Protein AF-0000000084801072 (afdb_homodimer)

Structure (mmCIF, N/CA/C/O backbone):
data_AF-0000000084801072-model_v1
#
loop_
_entity.id
_entity.type
_entity.pdbx_description
1 polymer 'Pre-rRNA-processing p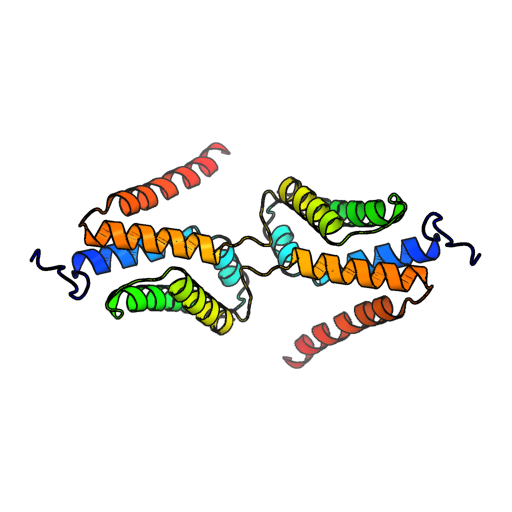rotein TSR2 homolog'
#
loop_
_atom_site.group_PDB
_atom_site.id
_atom_site.type_symbol
_atom_site.label_atom_id
_atom_site.label_alt_id
_atom_site.label_comp_id
_atom_site.label_asym_id
_atom_site.label_entity_id
_atom_site.label_seq_id
_atom_site.pdbx_PDB_ins_code
_atom_site.Cartn_x
_atom_site.Cartn_y
_atom_site.Cartn_z
_atom_site.occupancy
_atom_site.B_iso_or_equiv
_atom_site.auth_seq_id
_atom_site.auth_comp_id
_atom_site.auth_asym_id
_atom_site.auth_atom_id
_atom_site.pdbx_PDB_model_num
ATOM 1 N N . MET A 1 1 ? -23.328 32.531 23.516 1 27.55 1 MET A N 1
ATOM 2 C CA . MET A 1 1 ? -22.875 32.844 22.156 1 27.55 1 MET A CA 1
ATOM 3 C C . MET A 1 1 ? -21.375 32.594 22.016 1 27.55 1 MET A C 1
ATOM 5 O O . MET A 1 1 ? -20.578 33.5 22.297 1 27.55 1 MET A O 1
ATOM 9 N N . ALA A 1 2 ? -20.812 31.594 22.578 1 38.06 2 ALA A N 1
ATOM 10 C CA . ALA A 1 2 ? -19.391 31.328 22.781 1 38.06 2 ALA A CA 1
ATOM 11 C C . ALA A 1 2 ? -18.609 31.484 21.484 1 38.06 2 ALA A C 1
ATOM 13 O O . ALA A 1 2 ? -19.031 31.031 20.422 1 38.06 2 ALA A O 1
ATOM 14 N N . ALA A 1 3 ? -18 32.625 21.203 1 39.41 3 ALA A N 1
ATOM 15 C CA . ALA A 1 3 ? -17.391 33.094 19.953 1 39.41 3 ALA A CA 1
ATOM 16 C C . ALA A 1 3 ? -16.656 31.938 19.266 1 39.41 3 ALA A C 1
ATOM 18 O O . ALA A 1 3 ? -15.812 31.281 19.875 1 39.41 3 ALA A O 1
ATOM 19 N N . SER A 1 4 ? -17.281 31 18.562 1 40.19 4 SER A N 1
ATOM 20 C CA . SER A 1 4 ? -16.922 29.859 17.719 1 40.19 4 SER A CA 1
ATOM 21 C C . SER A 1 4 ? -15.633 30.141 16.953 1 40.19 4 SER A C 1
ATOM 23 O O . SER A 1 4 ? -15.625 30.891 15.977 1 40.19 4 SER A O 1
ATOM 25 N N . ASN A 1 5 ? -14.539 30.688 17.531 1 39.38 5 ASN A N 1
ATOM 26 C CA . ASN A 1 5 ? -13.289 31.266 17.078 1 39.38 5 ASN A CA 1
ATOM 27 C C . ASN A 1 5 ? -12.781 30.594 15.797 1 39.38 5 ASN A C 1
ATOM 29 O O . ASN A 1 5 ? -12.102 29.578 15.867 1 39.38 5 ASN A O 1
ATOM 33 N N . SER A 1 6 ? -13.625 30.438 14.703 1 49.12 6 SER A N 1
ATOM 34 C CA . SER A 1 6 ? -13.602 30.078 13.281 1 49.12 6 SER A CA 1
ATOM 35 C C . SER A 1 6 ? -12.367 30.641 12.586 1 49.12 6 SER A C 1
ATOM 37 O O . SER A 1 6 ? -12.328 30.734 11.359 1 49.12 6 SER A O 1
ATOM 39 N N . GLY A 1 7 ? -11.641 31.547 13.172 1 51.88 7 GLY A N 1
ATOM 40 C CA . GLY A 1 7 ? -10.516 32.219 12.523 1 51.88 7 GLY A CA 1
ATOM 41 C C . GLY A 1 7 ? -9.406 31.25 12.133 1 51.88 7 GLY A C 1
ATOM 42 O O . GLY A 1 7 ? -9.453 30.078 12.477 1 51.88 7 GLY A O 1
ATOM 43 N N . PRO A 1 8 ? -8.555 31.812 11.203 1 63.12 8 PRO A N 1
ATOM 44 C CA . PRO A 1 8 ? -7.352 31.062 10.836 1 63.12 8 PRO A CA 1
ATOM 45 C C . PRO A 1 8 ? -6.602 30.516 12.055 1 63.12 8 PRO A C 1
ATOM 47 O O . PRO A 1 8 ? -6.68 31.094 13.141 1 63.12 8 PRO A O 1
ATOM 50 N N . ILE A 1 9 ? -6.348 29.266 12.094 1 73.88 9 ILE A N 1
ATOM 51 C CA . ILE A 1 9 ? -5.562 28.641 13.148 1 73.88 9 ILE A CA 1
ATOM 52 C C . ILE A 1 9 ? -4.445 29.594 13.586 1 73.88 9 ILE A C 1
ATOM 54 O O . ILE A 1 9 ? -3.951 30.391 12.789 1 73.88 9 ILE A O 1
ATOM 58 N N . SER A 1 10 ? -4.215 29.828 14.906 1 83.19 10 SER A N 1
ATOM 59 C CA . SER A 1 10 ? -3.133 30.656 15.422 1 83.19 10 SER A CA 1
ATOM 60 C C . SER A 1 10 ? -1.795 30.266 14.805 1 83.19 10 SER A C 1
ATOM 62 O O . SER A 1 10 ? -1.661 29.188 14.234 1 83.19 10 SER A O 1
ATOM 64 N N . ALA A 1 11 ? -0.831 31.156 14.773 1 87 11 ALA A N 1
ATOM 65 C CA . ALA A 1 11 ? 0.515 30.891 14.266 1 87 11 ALA A CA 1
ATOM 66 C C . ALA A 1 11 ? 1.159 29.719 15.008 1 87 11 ALA A C 1
ATOM 68 O O . ALA A 1 11 ? 1.859 28.906 14.406 1 87 11 ALA A O 1
ATOM 69 N N . GLU A 1 12 ? 0.905 29.719 16.297 1 90 12 GLU A N 1
ATOM 70 C CA . GLU A 1 12 ? 1.453 28.625 17.109 1 90 12 GLU A CA 1
ATOM 71 C C . GLU A 1 12 ? 0.86 27.281 16.703 1 90 12 GLU A C 1
ATOM 73 O O . GLU A 1 12 ? 1.585 26.297 16.578 1 90 12 GLU A O 1
ATOM 78 N N . ALA A 1 13 ? -0.402 27.281 16.547 1 88.81 13 ALA A N 1
ATOM 79 C CA . ALA A 1 13 ? -1.087 26.062 16.141 1 88.81 13 ALA A CA 1
ATOM 80 C C . ALA A 1 13 ? -0.629 25.609 14.75 1 88.81 13 ALA A C 1
ATOM 82 O O . ALA A 1 13 ? -0.444 24.406 14.516 1 88.81 13 ALA A O 1
ATOM 83 N N . ARG A 1 14 ? -0.481 26.531 13.898 1 91.69 14 ARG A N 1
ATOM 84 C CA . ARG A 1 14 ? -0.006 26.234 12.547 1 91.69 14 ARG A CA 1
ATOM 85 C C . ARG A 1 14 ? 1.381 25.594 12.586 1 91.69 14 ARG A C 1
ATOM 87 O O . ARG A 1 14 ? 1.639 24.609 11.891 1 91.69 14 ARG A O 1
ATOM 94 N N . ALA A 1 15 ? 2.314 26.188 13.32 1 94 15 ALA A N 1
ATOM 95 C CA . ALA A 1 15 ? 3.668 25.656 13.461 1 94 15 ALA A CA 1
ATOM 96 C C . ALA A 1 15 ? 3.645 24.25 14.055 1 94 15 ALA A C 1
ATOM 98 O O . ALA A 1 15 ? 4.383 23.375 13.602 1 94 15 ALA A O 1
ATOM 99 N N . ALA A 1 16 ? 2.785 24.109 15.055 1 93.62 16 ALA A N 1
ATOM 100 C CA . ALA A 1 16 ? 2.652 22.812 15.703 1 93.62 16 ALA A CA 1
ATOM 101 C C . ALA A 1 16 ? 2.131 21.766 14.727 1 93.62 16 ALA A C 1
ATOM 103 O O . ALA A 1 16 ? 2.637 20.641 14.688 1 93.62 16 ALA A O 1
ATOM 104 N N . LEU A 1 17 ? 1.142 22.141 13.961 1 93.81 17 LEU A N 1
ATOM 105 C CA . LEU A 1 17 ? 0.571 21.219 12.977 1 93.81 17 LEU A CA 1
ATOM 106 C C . LEU A 1 17 ? 1.599 20.859 11.914 1 93.81 17 LEU A C 1
ATOM 108 O O . LEU A 1 17 ? 1.682 19.703 11.492 1 93.81 17 LEU A O 1
ATOM 112 N N . GLY A 1 18 ? 2.355 21.812 11.453 1 96.12 18 GLY A N 1
ATOM 113 C CA . GLY A 1 18 ? 3.434 21.547 10.516 1 96.12 18 GLY A CA 1
ATOM 114 C C . GLY A 1 18 ? 4.438 20.531 11.039 1 96.12 18 GLY A C 1
ATOM 115 O O . GLY A 1 18 ? 4.844 19.625 10.305 1 96.12 18 GLY A O 1
ATOM 116 N N . GLU A 1 19 ? 4.824 20.719 12.266 1 95.94 19 GLU A N 1
ATOM 117 C CA . GLU A 1 19 ? 5.73 19.766 12.906 1 95.94 19 GLU A CA 1
ATOM 118 C C . GLU A 1 19 ? 5.098 18.391 13 1 95.94 19 GLU A C 1
ATOM 120 O O . GLU A 1 19 ? 5.75 17.375 12.719 1 95.94 19 GLU A O 1
ATOM 125 N N . ALA A 1 20 ? 3.863 18.375 13.375 1 95.38 20 ALA A N 1
ATOM 126 C CA . ALA A 1 20 ? 3.143 17.109 13.484 1 95.38 20 ALA A CA 1
ATOM 127 C C . ALA A 1 20 ? 3.111 16.375 12.141 1 95.38 20 ALA A C 1
ATOM 129 O O . ALA A 1 20 ? 3.346 15.172 12.078 1 95.38 20 ALA A O 1
ATOM 130 N N . ILE A 1 21 ? 2.832 17.047 11.07 1 97.44 21 ILE A N 1
ATOM 131 C CA . ILE A 1 21 ? 2.762 16.469 9.742 1 97.44 21 ILE A CA 1
ATOM 132 C C . ILE A 1 21 ? 4.109 15.844 9.375 1 97.44 21 ILE A C 1
ATOM 134 O O . ILE A 1 21 ? 4.168 14.719 8.875 1 97.44 21 ILE A O 1
ATOM 138 N N . ARG A 1 22 ? 5.156 16.562 9.664 1 96.31 22 ARG A N 1
ATOM 139 C CA . ARG A 1 22 ? 6.492 16.047 9.383 1 96.31 22 ARG A CA 1
ATOM 140 C C . ARG A 1 22 ? 6.758 14.758 10.172 1 96.31 22 ARG A C 1
ATOM 142 O O . ARG A 1 22 ? 7.293 13.789 9.625 1 96.31 22 ARG A O 1
ATOM 149 N N . LEU A 1 23 ? 6.383 14.758 11.422 1 95.25 23 LEU A N 1
ATOM 150 C CA . LEU A 1 23 ? 6.605 13.594 12.273 1 95.25 23 LEU A CA 1
ATOM 151 C C . LEU A 1 23 ? 5.754 12.414 11.82 1 95.25 23 LEU A C 1
ATOM 153 O O . LEU A 1 23 ? 6.223 11.281 11.797 1 95.25 23 LEU A O 1
ATOM 157 N N . VAL A 1 24 ? 4.516 12.703 11.508 1 95.88 24 VAL A N 1
ATOM 158 C CA . VAL A 1 24 ? 3.617 11.664 11.008 1 95.88 24 VAL A CA 1
ATOM 159 C C . VAL A 1 24 ? 4.156 11.102 9.695 1 95.88 24 VAL A C 1
ATOM 161 O O . VAL A 1 24 ? 4.148 9.883 9.484 1 95.88 24 VAL A O 1
ATOM 164 N N . PHE A 1 25 ? 4.629 11.977 8.758 1 95.62 25 PHE A N 1
ATOM 165 C CA . PHE A 1 25 ? 5.164 11.547 7.473 1 95.62 25 PHE A CA 1
ATOM 166 C C . PHE A 1 25 ? 6.402 10.68 7.664 1 95.62 25 PHE A C 1
ATOM 168 O O . PHE A 1 25 ? 6.625 9.727 6.91 1 95.62 25 PHE A O 1
ATOM 175 N N . ALA A 1 26 ? 7.148 10.953 8.664 1 93.5 26 ALA A N 1
ATOM 176 C CA . ALA A 1 26 ? 8.352 10.172 8.945 1 93.5 26 ALA A CA 1
ATOM 177 C C . ALA A 1 26 ? 7.996 8.75 9.352 1 93.5 26 ALA A C 1
ATOM 179 O O . ALA A 1 26 ? 8.797 7.824 9.156 1 93.5 26 ALA A O 1
ATOM 180 N N . ARG A 1 27 ? 6.832 8.57 9.828 1 90.12 27 ARG A N 1
ATOM 181 C CA . ARG A 1 27 ? 6.395 7.266 10.312 1 90.12 27 ARG A CA 1
ATOM 182 C C . ARG A 1 27 ? 5.477 6.586 9.297 1 90.12 27 ARG A C 1
ATOM 184 O O . ARG A 1 27 ? 5.09 5.43 9.484 1 90.12 27 ARG A O 1
ATOM 191 N N . TRP A 1 28 ? 5.105 7.305 8.336 1 90.88 28 TRP A N 1
ATOM 192 C CA . TRP A 1 28 ? 4.25 6.777 7.277 1 90.88 28 TRP A CA 1
ATOM 193 C C . TRP A 1 28 ? 5.047 5.891 6.328 1 90.88 28 TRP A C 1
ATOM 195 O O . TRP A 1 28 ? 5.633 6.375 5.355 1 90.88 28 TRP A O 1
ATOM 205 N N . THR A 1 29 ? 5.102 4.648 6.594 1 87.44 29 THR A N 1
ATOM 206 C CA . THR A 1 29 ? 5.957 3.678 5.918 1 87.44 29 THR A CA 1
ATOM 207 C C . THR A 1 29 ? 5.691 3.682 4.414 1 87.44 29 THR A C 1
ATOM 209 O O . THR A 1 29 ? 6.629 3.693 3.613 1 87.44 29 THR A O 1
ATOM 212 N N . THR A 1 30 ? 4.457 3.691 4.047 1 86.62 30 THR A N 1
ATOM 213 C CA . THR A 1 30 ? 4.09 3.635 2.637 1 86.62 30 THR A CA 1
ATOM 214 C C . THR A 1 30 ? 4.652 4.84 1.884 1 86.62 30 THR A C 1
ATOM 216 O O . THR A 1 30 ? 5.188 4.691 0.784 1 86.62 30 THR A O 1
ATOM 219 N N . LEU A 1 31 ? 4.547 6.016 2.488 1 90.94 31 LEU A N 1
ATOM 220 C CA . LEU A 1 31 ? 5.098 7.215 1.861 1 90.94 31 LEU A CA 1
ATOM 221 C C . LEU A 1 31 ? 6.617 7.129 1.769 1 90.94 31 LEU A C 1
ATOM 223 O O . LEU A 1 31 ? 7.203 7.492 0.747 1 90.94 31 LEU A O 1
ATOM 227 N N . GLN A 1 32 ? 7.246 6.621 2.811 1 91.19 32 GLN A N 1
ATOM 228 C CA . GLN A 1 32 ? 8.703 6.484 2.811 1 91.19 32 GLN A CA 1
ATOM 229 C C . GLN A 1 32 ? 9.164 5.527 1.714 1 91.19 32 GLN A C 1
ATOM 231 O O . GLN A 1 32 ? 10.156 5.793 1.029 1 91.19 32 GLN A O 1
ATOM 236 N N . VAL A 1 33 ? 8.461 4.559 1.533 1 87.69 33 VAL A N 1
ATOM 237 C CA . VAL A 1 33 ? 8.781 3.582 0.498 1 87.69 33 VAL A CA 1
ATOM 238 C C . VAL A 1 33 ? 8.641 4.227 -0.88 1 87.69 33 VAL A C 1
ATOM 240 O O . VAL A 1 33 ? 9.492 4.02 -1.754 1 87.69 33 VAL A O 1
ATOM 243 N N . ALA A 1 34 ? 7.551 4.941 -1.096 1 89.88 34 ALA A N 1
ATOM 244 C CA . ALA A 1 34 ? 7.348 5.625 -2.369 1 89.88 34 ALA A CA 1
ATOM 245 C C . ALA A 1 34 ? 8.508 6.57 -2.672 1 89.88 34 ALA A C 1
ATOM 247 O O . ALA A 1 34 ? 8.984 6.641 -3.809 1 89.88 34 ALA A O 1
ATOM 248 N N . VAL A 1 35 ? 8.977 7.238 -1.637 1 93.19 35 VAL A N 1
ATOM 249 C CA . VAL A 1 35 ? 10.062 8.203 -1.787 1 93.19 35 VAL A CA 1
ATOM 250 C C . VAL A 1 35 ? 11.367 7.465 -2.088 1 93.19 35 VAL A C 1
ATOM 252 O O . VAL A 1 35 ? 12.086 7.82 -3.023 1 93.19 35 VAL A O 1
ATOM 255 N N . GLU A 1 36 ? 11.648 6.445 -1.354 1 91.31 36 GLU A N 1
ATOM 256 C CA . GLU A 1 36 ? 12.883 5.684 -1.491 1 91.31 36 GLU A CA 1
ATOM 257 C C . GLU A 1 36 ? 12.969 5 -2.854 1 91.31 36 GLU A C 1
ATOM 259 O O . GLU A 1 36 ? 14.039 4.914 -3.449 1 91.31 36 GLU A O 1
ATOM 264 N N . ASN A 1 37 ? 11.859 4.543 -3.312 1 87.62 37 ASN A N 1
ATOM 265 C CA . ASN A 1 37 ? 11.82 3.857 -4.602 1 87.62 37 ASN A CA 1
ATOM 266 C C . ASN A 1 37 ? 11.562 4.832 -5.746 1 87.62 37 ASN A C 1
ATOM 268 O O . ASN A 1 37 ? 11.383 4.414 -6.891 1 87.62 37 ASN A O 1
ATOM 272 N N . GLU A 1 38 ? 11.445 6.109 -5.484 1 91.69 38 GLU A N 1
ATOM 273 C CA . GLU A 1 38 ? 11.344 7.191 -6.457 1 91.69 38 GLU A CA 1
ATOM 274 C C . GLU A 1 38 ? 10.102 7.027 -7.332 1 91.69 38 GLU A C 1
ATOM 276 O O . GLU A 1 38 ? 10.18 7.141 -8.555 1 91.69 38 GLU A O 1
ATOM 281 N N . TRP A 1 39 ? 9.07 6.719 -6.73 1 88 39 TRP A N 1
ATOM 282 C CA . TRP A 1 39 ? 7.812 6.578 -7.453 1 88 39 TRP A CA 1
ATOM 283 C C . TRP A 1 39 ? 7.398 7.898 -8.094 1 88 39 TRP A C 1
ATOM 285 O O . TRP A 1 39 ? 6.68 7.914 -9.094 1 88 39 TRP A O 1
ATOM 295 N N . GLY A 1 40 ? 7.773 8.977 -7.535 1 90.56 40 GLY A N 1
ATOM 296 C CA . GLY A 1 40 ? 7.531 10.305 -8.094 1 90.56 40 GLY A CA 1
ATOM 297 C C . GLY A 1 40 ? 8.672 10.805 -8.953 1 90.56 40 GLY A C 1
ATOM 298 O O . GLY A 1 40 ? 8.781 12.008 -9.203 1 90.56 40 GLY A O 1
ATOM 299 N N . GLY A 1 41 ? 9.578 9.891 -9.18 1 92.69 41 GLY A N 1
ATOM 300 C CA . GLY A 1 41 ? 10.773 10.336 -9.891 1 92.69 41 GLY A CA 1
ATOM 301 C C . GLY A 1 41 ? 11.883 10.797 -8.961 1 92.69 41 GLY A C 1
ATOM 302 O O . GLY A 1 41 ? 11.805 10.586 -7.746 1 92.69 41 GLY A O 1
ATOM 303 N N . ARG A 1 42 ? 12.906 11.422 -9.5 1 93.75 42 ARG A N 1
ATOM 304 C CA . ARG A 1 42 ? 14.086 11.875 -8.758 1 93.75 42 ARG A CA 1
ATOM 305 C C . ARG A 1 42 ? 13.703 12.922 -7.715 1 93.75 42 ARG A C 1
ATOM 307 O O . ARG A 1 42 ? 14.422 13.109 -6.73 1 93.75 42 ARG A O 1
ATOM 314 N N . ASP A 1 43 ? 12.547 13.508 -7.871 1 95.62 43 ASP A N 1
ATOM 315 C CA . ASP A 1 43 ? 12.117 14.57 -6.961 1 95.62 43 ASP A CA 1
ATOM 316 C C . ASP A 1 43 ? 11.109 14.047 -5.945 1 95.62 43 ASP A C 1
ATOM 318 O O . ASP A 1 43 ? 10.312 14.812 -5.402 1 95.62 43 ASP A O 1
ATOM 322 N N . SER A 1 44 ? 11.109 12.773 -5.688 1 94.88 44 SER A N 1
ATOM 323 C CA . SER A 1 44 ? 10.125 12.148 -4.809 1 94.88 44 SER A CA 1
ATOM 324 C C . SER A 1 44 ? 10.156 12.766 -3.416 1 94.88 44 SER A C 1
ATOM 326 O O . SER A 1 44 ? 9.102 13 -2.812 1 94.88 44 SER A O 1
ATOM 328 N N . ARG A 1 45 ? 11.32 13.086 -2.926 1 96.38 45 ARG A N 1
ATOM 329 C CA . ARG A 1 45 ? 11.445 13.695 -1.603 1 96.38 45 ARG A CA 1
ATOM 330 C C . ARG A 1 45 ? 10.812 15.086 -1.577 1 96.38 45 ARG A C 1
ATOM 332 O O . ARG A 1 45 ? 10.047 15.406 -0.669 1 96.38 45 ARG A O 1
ATOM 339 N N . ALA A 1 46 ? 11.102 15.797 -2.543 1 96.94 46 ALA A N 1
ATOM 340 C CA . ALA A 1 46 ? 10.531 17.141 -2.637 1 96.94 46 ALA A CA 1
ATOM 341 C C . ALA A 1 46 ? 9.008 17.078 -2.762 1 96.94 46 ALA A C 1
ATOM 343 O O . ALA A 1 46 ? 8.297 17.906 -2.195 1 96.94 46 ALA A O 1
ATOM 344 N N . LYS A 1 47 ? 8.562 16.094 -3.521 1 96.19 47 LYS A N 1
ATOM 345 C CA . LYS A 1 47 ? 7.125 15.93 -3.697 1 96.19 47 LYS A CA 1
ATOM 346 C C . LYS A 1 47 ? 6.449 15.555 -2.381 1 96.19 47 LYS A C 1
ATOM 348 O O . LYS A 1 47 ? 5.34 16.016 -2.096 1 96.19 47 LYS A O 1
ATOM 353 N N . ALA A 1 48 ? 7.109 14.75 -1.583 1 96.5 48 ALA A N 1
ATOM 354 C CA . ALA A 1 48 ? 6.582 14.414 -0.264 1 96.5 48 ALA A CA 1
ATOM 355 C C . ALA A 1 48 ? 6.484 15.656 0.621 1 96.5 48 ALA A C 1
ATOM 357 O O . ALA A 1 48 ? 5.484 15.859 1.311 1 96.5 48 ALA A O 1
ATOM 358 N N . ASP A 1 49 ? 7.516 16.469 0.604 1 97.38 49 ASP A N 1
ATOM 359 C CA . ASP A 1 49 ? 7.512 17.703 1.375 1 97.38 49 ASP A CA 1
ATOM 360 C C . ASP A 1 49 ? 6.383 18.625 0.924 1 97.38 49 ASP A C 1
ATOM 362 O O . ASP A 1 49 ? 5.676 19.203 1.754 1 97.38 49 ASP A O 1
ATOM 366 N N . GLN A 1 50 ? 6.219 18.734 -0.366 1 97.38 50 GLN A N 1
ATOM 367 C CA . GLN A 1 50 ? 5.145 19.562 -0.916 1 97.38 50 GLN A CA 1
ATOM 368 C C . GLN A 1 50 ? 3.777 19.016 -0.515 1 97.38 50 GLN A C 1
ATOM 370 O O . GLN A 1 50 ? 2.848 19.781 -0.257 1 97.38 50 GLN A O 1
ATOM 375 N N . PHE A 1 51 ? 3.699 17.719 -0.542 1 97.12 51 PHE A N 1
ATOM 376 C CA . PHE A 1 51 ? 2.469 17.078 -0.102 1 97.12 51 PHE A CA 1
ATOM 377 C C . PHE A 1 51 ? 2.143 17.453 1.338 1 97.12 51 PHE A C 1
ATOM 379 O O . PHE A 1 51 ? 1.009 17.828 1.645 1 97.12 51 PHE A O 1
ATOM 386 N N . GLY A 1 52 ? 3.088 17.422 2.207 1 97.75 52 GLY A N 1
ATOM 387 C CA . GLY A 1 52 ? 2.893 17.875 3.574 1 97.75 52 GLY A CA 1
ATOM 388 C C . GLY A 1 52 ? 2.445 19.328 3.666 1 97.75 52 GLY A C 1
ATOM 389 O O . GLY A 1 52 ? 1.544 19.656 4.438 1 97.75 52 GLY A O 1
ATOM 390 N N . GLU A 1 53 ? 3.064 20.125 2.857 1 96.88 53 GLU A N 1
ATOM 391 C CA . GLU A 1 53 ? 2.688 21.531 2.826 1 96.88 53 GLU A CA 1
ATOM 392 C C . GLU A 1 53 ? 1.246 21.703 2.359 1 96.88 53 GLU A C 1
ATOM 394 O O . GLU A 1 53 ? 0.537 22.594 2.838 1 96.88 53 GLU A O 1
ATOM 399 N N . SER A 1 54 ? 0.864 20.938 1.399 1 95.62 54 SER A N 1
ATOM 400 C CA . SER A 1 54 ? -0.507 21 0.904 1 95.62 54 SER A CA 1
ATOM 401 C C . SER A 1 54 ? -1.508 20.656 2.004 1 95.62 54 SER A C 1
ATOM 403 O O . SER A 1 54 ? -2.562 21.297 2.105 1 95.62 54 SER A O 1
ATOM 405 N N . ILE A 1 55 ? -1.189 19.688 2.797 1 96.38 55 ILE A N 1
ATOM 406 C CA . ILE A 1 55 ? -2.062 19.297 3.898 1 96.38 55 ILE A CA 1
ATOM 407 C C . ILE A 1 55 ? -2.164 20.438 4.902 1 96.38 55 ILE A C 1
ATOM 409 O O . ILE A 1 55 ? -3.26 20.781 5.355 1 96.38 55 ILE A O 1
ATOM 413 N N . LEU A 1 56 ? -1.045 21.031 5.238 1 95.44 56 LEU A N 1
ATOM 414 C CA . LEU A 1 56 ? -1.045 22.156 6.172 1 95.44 56 LEU A CA 1
ATOM 415 C C . LEU A 1 56 ? -1.907 23.297 5.645 1 95.44 56 LEU A C 1
ATOM 417 O O . LEU A 1 56 ? -2.723 23.859 6.383 1 95.44 56 LEU A O 1
ATOM 421 N N . SER A 1 57 ? -1.72 23.578 4.406 1 93.38 57 SER A N 1
ATOM 422 C CA . SER A 1 57 ? -2.494 24.641 3.773 1 93.38 57 SER A CA 1
ATOM 423 C C . SER A 1 57 ? -3.986 24.328 3.795 1 93.38 57 SER A C 1
ATOM 425 O O . SER A 1 57 ? -4.812 25.219 3.977 1 93.38 57 SER A O 1
ATOM 427 N N . TRP A 1 58 ? -4.281 23.094 3.568 1 92.25 58 TRP A N 1
ATOM 428 C CA . TRP A 1 58 ? -5.672 22.672 3.59 1 92.25 58 TRP A CA 1
ATOM 429 C C . TRP A 1 58 ? -6.32 22.984 4.934 1 92.25 58 TRP A C 1
ATOM 431 O O . TRP A 1 58 ? -7.453 23.469 4.988 1 92.25 58 TRP A O 1
ATOM 441 N N . PHE A 1 59 ? -5.68 22.75 6.023 1 91.44 59 PHE A N 1
ATOM 442 C CA . PHE A 1 59 ? -6.203 23.016 7.359 1 91.44 59 PHE A CA 1
ATOM 443 C C . PHE A 1 59 ? -6.309 24.516 7.617 1 91.44 59 PHE A C 1
ATOM 445 O O . PHE A 1 59 ? -7.207 24.953 8.336 1 91.44 59 PHE A O 1
ATOM 452 N N . CYS A 1 60 ? -5.387 25.25 7.066 1 87.38 60 CYS A N 1
ATOM 453 C CA . CYS A 1 60 ? -5.316 26.672 7.367 1 87.38 60 CYS A CA 1
ATOM 454 C C . CYS A 1 60 ? -6.293 27.469 6.508 1 87.38 60 CYS A C 1
ATOM 456 O O . CYS A 1 60 ? -6.727 28.547 6.891 1 87.38 60 CYS A O 1
ATOM 458 N N . ARG A 1 61 ? -6.496 27.016 5.332 1 78.25 61 ARG A N 1
ATOM 459 C CA . ARG A 1 61 ? -7.348 27.75 4.402 1 78.25 61 ARG A CA 1
ATOM 460 C C . ARG A 1 61 ? -8.82 27.422 4.629 1 78.25 61 ARG A C 1
ATOM 462 O O . ARG A 1 61 ? -9.703 28.203 4.273 1 78.25 61 ARG A O 1
ATOM 469 N N . SER A 1 62 ? -9.094 26.281 5.023 1 65.38 62 SER A N 1
ATOM 470 C CA . SER A 1 62 ? -10.484 25.844 5.094 1 65.38 62 SER A CA 1
ATOM 471 C C . SER A 1 62 ? -11.117 26.234 6.426 1 65.38 62 SER A C 1
ATOM 473 O O . SER A 1 62 ? -10.445 26.266 7.457 1 65.38 62 SER A O 1
ATOM 475 N N . LYS A 1 63 ? -12.172 27.203 6.332 1 65.56 63 LYS A N 1
ATOM 476 C CA . LYS A 1 63 ? -12.992 27.547 7.488 1 65.56 63 LYS A CA 1
ATOM 477 C C . LYS A 1 63 ? -13.898 26.391 7.879 1 65.56 63 LYS A C 1
ATOM 479 O O . LYS A 1 63 ? -14.695 25.922 7.066 1 65.56 63 LYS A O 1
ATOM 484 N N . GLY A 1 64 ? -13.312 25.297 8.211 1 65.19 64 GLY A N 1
ATOM 485 C CA . GLY A 1 64 ? -14.086 24.141 8.648 1 65.19 64 GLY A CA 1
ATOM 486 C C . GLY A 1 64 ? -15.492 24.125 8.07 1 65.19 64 GLY A C 1
ATOM 487 O O . GLY A 1 64 ? -15.812 24.906 7.18 1 65.19 64 GLY A O 1
ATOM 488 N N . PRO A 1 65 ? -16.25 23.344 8.273 1 76.19 65 PRO A N 1
ATOM 489 C CA . PRO A 1 65 ? -15.922 22.094 8.961 1 76.19 65 PRO A CA 1
ATOM 490 C C . PRO A 1 65 ? -14.953 21.203 8.172 1 76.19 65 PRO A C 1
ATOM 492 O O . PRO A 1 65 ? -14.953 21.25 6.938 1 76.19 65 PRO A O 1
ATOM 495 N N . TYR A 1 66 ? -14.062 20.578 8.836 1 80.88 66 TYR A N 1
ATOM 496 C CA . TYR A 1 66 ? -13.109 19.641 8.25 1 80.88 66 TYR A CA 1
ATOM 497 C C . TYR A 1 66 ? -13.688 18.234 8.203 1 80.88 66 TYR A C 1
ATOM 499 O O . TYR A 1 66 ? -13.992 17.641 9.242 1 80.88 66 TYR A O 1
ATOM 507 N N . PHE A 1 67 ? -13.906 17.781 7.039 1 87.31 67 PHE A N 1
ATOM 508 C CA . PHE A 1 67 ? -14.453 16.438 6.895 1 87.31 67 PHE A CA 1
ATOM 509 C C . PHE A 1 67 ? -13.367 15.445 6.492 1 87.31 67 PHE A C 1
ATOM 511 O O . PHE A 1 67 ? -12.508 15.758 5.66 1 87.31 67 PHE A O 1
ATOM 518 N N . PHE A 1 68 ? -13.422 14.414 7.152 1 93.19 68 PHE A N 1
ATOM 519 C CA . PHE A 1 68 ? -12.5 13.312 6.922 1 93.19 68 PHE A CA 1
ATOM 520 C C . PHE A 1 68 ? -12.43 12.969 5.441 1 93.19 68 PHE A C 1
ATOM 522 O O . PHE A 1 68 ? -11.344 12.859 4.871 1 93.19 68 PHE A O 1
ATOM 529 N N . GLU A 1 69 ? -13.578 12.852 4.785 1 92.38 69 GLU A N 1
ATOM 530 C CA . GLU A 1 69 ? -13.656 12.438 3.389 1 92.38 69 GLU A CA 1
ATOM 531 C C . GLU A 1 69 ? -12.992 13.461 2.473 1 92.38 69 GLU A C 1
ATOM 533 O O . GLU A 1 69 ? -12.375 13.102 1.472 1 92.38 69 GLU A O 1
ATOM 538 N N . ASP A 1 70 ? -13.141 14.734 2.893 1 92.69 70 ASP A N 1
ATOM 539 C CA . ASP A 1 70 ? -12.531 15.789 2.082 1 92.69 70 ASP A CA 1
ATOM 540 C C . ASP A 1 70 ? -11.008 15.727 2.158 1 92.69 70 ASP A C 1
ATOM 542 O O . ASP A 1 70 ? -10.328 15.914 1.149 1 92.69 70 ASP A O 1
ATOM 546 N N . LEU A 1 71 ? -10.547 15.477 3.348 1 94.38 71 LEU A N 1
ATOM 547 C CA . LEU A 1 71 ? -9.109 15.375 3.525 1 94.38 71 LEU A CA 1
ATOM 548 C C . LEU A 1 71 ? -8.555 14.164 2.777 1 94.38 71 LEU A C 1
ATOM 550 O O . LEU A 1 71 ? -7.547 14.266 2.072 1 94.38 71 LEU A O 1
ATOM 554 N N . VAL A 1 72 ? -9.266 13.086 2.879 1 93.12 72 VAL A N 1
ATOM 555 C CA . VAL A 1 72 ? -8.828 11.867 2.203 1 93.12 72 VAL A CA 1
ATOM 556 C C . VAL A 1 72 ? -8.789 12.102 0.694 1 93.12 72 VAL A C 1
ATOM 558 O O . VAL A 1 72 ? -7.812 11.75 0.031 1 93.12 72 VAL A O 1
ATOM 561 N N . ASP A 1 73 ? -9.805 12.664 0.181 1 92.62 73 ASP A N 1
ATOM 562 C CA . ASP A 1 73 ? -9.875 12.922 -1.253 1 92.62 73 ASP A CA 1
ATOM 563 C C . ASP A 1 73 ? -8.711 13.805 -1.71 1 92.62 73 ASP A C 1
ATOM 565 O O . ASP A 1 73 ? -8.078 13.523 -2.73 1 92.62 73 ASP A O 1
ATOM 569 N N . MET A 1 74 ? -8.508 14.852 -0.94 1 93.44 74 MET A N 1
ATOM 570 C CA . MET A 1 74 ? -7.414 15.758 -1.273 1 93.44 74 MET A CA 1
ATOM 571 C C . MET A 1 74 ? -6.074 15.031 -1.224 1 93.44 74 MET A C 1
ATOM 573 O O . MET A 1 74 ? -5.25 15.188 -2.127 1 93.44 74 MET A O 1
ATOM 577 N N . MET A 1 75 ? -5.863 14.273 -0.2 1 94.81 75 MET A N 1
ATOM 578 C CA . MET A 1 75 ? -4.609 13.547 -0.05 1 94.81 75 MET A CA 1
ATOM 579 C C . MET A 1 75 ? -4.422 12.547 -1.187 1 94.81 75 MET A C 1
ATOM 581 O O . MET A 1 75 ? -3.352 12.477 -1.792 1 94.81 75 MET A O 1
ATOM 585 N N . GLU A 1 76 ? -5.438 11.805 -1.474 1 91 76 GLU A N 1
ATOM 586 C CA . GLU A 1 76 ? -5.359 10.82 -2.549 1 91 76 GLU A CA 1
ATOM 587 C C . GLU A 1 76 ? -5.055 11.492 -3.887 1 91 76 GLU A C 1
ATOM 589 O O . GLU A 1 76 ? -4.25 10.984 -4.672 1 91 76 GLU A O 1
ATOM 594 N N . ASP A 1 77 ? -5.68 12.594 -4.152 1 92.31 77 ASP A N 1
ATOM 595 C CA . ASP A 1 77 ? -5.434 13.336 -5.383 1 92.31 77 ASP A CA 1
ATOM 596 C C . ASP A 1 77 ? -3.971 13.766 -5.484 1 92.31 77 ASP A C 1
ATOM 598 O O . ASP A 1 77 ? -3.332 13.562 -6.52 1 92.31 77 ASP A O 1
ATOM 602 N N . LYS A 1 78 ? -3.438 14.281 -4.379 1 94.19 78 LYS A N 1
ATOM 603 C CA . LYS A 1 78 ? -2.053 14.75 -4.375 1 94.19 78 LYS A CA 1
ATOM 604 C C . LYS A 1 78 ? -1.079 13.578 -4.516 1 94.19 78 LYS A C 1
ATOM 606 O O . LYS A 1 78 ? -0.078 13.68 -5.23 1 94.19 78 LYS A O 1
ATOM 611 N N . ILE A 1 79 ? -1.435 12.539 -3.871 1 92.44 79 ILE A N 1
ATOM 612 C CA . ILE A 1 79 ? -0.565 11.375 -3.893 1 92.44 79 ILE A CA 1
ATOM 613 C C . ILE A 1 79 ? -0.507 10.797 -5.309 1 92.44 79 ILE A C 1
ATOM 615 O O . ILE A 1 79 ? 0.574 10.5 -5.816 1 92.44 79 ILE A O 1
ATOM 619 N N . VAL A 1 80 ? -1.619 10.664 -5.926 1 88.94 80 VAL A N 1
ATOM 620 C CA . VAL A 1 80 ? -1.672 10.125 -7.281 1 88.94 80 VAL A CA 1
ATOM 621 C C . VAL A 1 80 ? -0.872 11.016 -8.227 1 88.94 80 VAL A C 1
ATOM 623 O O . VAL A 1 80 ? -0.098 10.523 -9.047 1 88.94 80 VAL A O 1
ATOM 626 N N . LYS A 1 81 ? -1.029 12.281 -8.109 1 92.12 81 LYS A N 1
ATOM 627 C CA . LYS A 1 81 ? -0.347 13.234 -8.977 1 92.12 81 LYS A CA 1
ATOM 628 C C . LYS A 1 81 ? 1.157 13.234 -8.719 1 92.12 81 LYS A C 1
ATOM 630 O O . LYS A 1 81 ? 1.951 13.359 -9.656 1 92.12 81 LYS A O 1
ATOM 635 N N . SER A 1 82 ? 1.574 13.016 -7.539 1 92.06 82 SER A N 1
ATOM 636 C CA . SER A 1 82 ? 2.975 13.148 -7.148 1 92.06 82 SER A CA 1
ATOM 637 C C . SER A 1 82 ? 3.723 11.828 -7.316 1 92.06 82 SER A C 1
ATOM 639 O O . SER A 1 82 ? 4.895 11.82 -7.695 1 92.06 82 SER A O 1
ATOM 641 N N . PHE A 1 83 ? 3.076 10.766 -7.09 1 88.38 83 PHE A N 1
ATOM 642 C CA . PHE A 1 83 ? 3.785 9.492 -7.035 1 88.38 83 PHE A CA 1
ATOM 643 C C . PHE A 1 83 ? 3.252 8.523 -8.086 1 88.38 83 PHE A C 1
ATOM 645 O O . PHE A 1 83 ? 3.77 7.418 -8.234 1 88.38 83 PHE A O 1
ATOM 652 N N . ASN A 1 84 ? 2.432 9.016 -8.82 1 74.38 84 ASN A N 1
ATOM 653 C CA . ASN A 1 84 ? 1.833 8.18 -9.852 1 74.38 84 ASN A CA 1
ATOM 654 C C . ASN A 1 84 ? 1.435 6.812 -9.312 1 74.38 84 ASN A C 1
ATOM 656 O O . ASN A 1 84 ? 1.648 5.793 -9.969 1 74.38 84 ASN A O 1
ATOM 660 N N . ALA A 1 85 ? 1.233 6.727 -8.07 1 66.31 85 ALA A N 1
ATOM 661 C CA . ALA A 1 85 ? 0.942 5.461 -7.398 1 66.31 85 ALA A CA 1
ATOM 662 C C . ALA A 1 85 ? -0.276 5.594 -6.488 1 66.31 85 ALA A C 1
ATOM 664 O O . ALA A 1 85 ? -0.652 6.703 -6.102 1 66.31 85 ALA A O 1
ATOM 665 N N . ASP A 1 86 ? -1.055 4.551 -6.453 1 65.81 86 ASP A N 1
ATOM 666 C CA . ASP A 1 86 ? -2.012 4.438 -5.359 1 65.81 86 ASP A CA 1
ATOM 667 C C . ASP A 1 86 ? -1.384 3.75 -4.148 1 65.81 86 ASP A C 1
ATOM 669 O O . ASP A 1 86 ? -1.24 2.527 -4.129 1 65.81 86 ASP A O 1
ATOM 673 N N . LEU A 1 87 ? -0.891 4.594 -3.234 1 65.88 87 LEU A N 1
ATOM 674 C CA . LEU A 1 87 ? -0.207 4.07 -2.057 1 65.88 87 LEU A CA 1
ATOM 675 C C . LEU A 1 87 ? -1.103 3.098 -1.295 1 65.88 87 LEU A C 1
ATOM 677 O O . LEU A 1 87 ? -0.609 2.232 -0.567 1 65.88 87 LEU A O 1
ATOM 681 N N . ASP A 1 88 ? -2.424 3.189 -1.284 1 62.94 88 ASP A N 1
ATOM 682 C CA . ASP A 1 88 ? -3.377 2.352 -0.562 1 62.94 88 ASP A CA 1
ATOM 683 C C . ASP A 1 88 ? -4.23 1.533 -1.528 1 62.94 88 ASP A C 1
ATOM 685 O O . ASP A 1 88 ? -5.449 1.444 -1.366 1 62.94 88 ASP A O 1
ATOM 689 N N . ASN A 1 89 ? -3.521 0.956 -2.416 1 66.88 89 ASN A N 1
ATOM 690 C CA . ASN A 1 89 ? -4.348 0.324 -3.439 1 66.88 89 ASN A CA 1
ATOM 691 C C . ASN A 1 89 ? -4.816 -1.062 -3.006 1 66.88 89 ASN A C 1
ATOM 693 O O . ASN A 1 89 ? -4.246 -1.655 -2.088 1 66.88 89 ASN A O 1
ATOM 697 N N . ASN A 1 90 ? -6.07 -1.369 -3.293 1 76.31 90 ASN A N 1
ATOM 698 C CA . ASN A 1 90 ? -6.676 -2.693 -3.191 1 76.31 90 ASN A CA 1
ATOM 699 C C . ASN A 1 90 ? -5.926 -3.717 -4.043 1 76.31 90 ASN A C 1
ATOM 701 O O . ASN A 1 90 ? -6.543 -4.484 -4.781 1 76.31 90 ASN A O 1
ATOM 705 N N . SER A 1 91 ? -4.578 -3.676 -3.865 1 82.38 91 SER A N 1
ATOM 706 C CA . SER A 1 91 ? -3.744 -4.488 -4.746 1 82.38 91 SER A CA 1
ATOM 707 C C . SER A 1 91 ? -4.016 -5.977 -4.551 1 82.38 91 SER A C 1
ATOM 709 O O . SER A 1 91 ? -3.99 -6.75 -5.508 1 82.38 91 SER A O 1
ATOM 711 N N . VAL A 1 92 ? -4.305 -6.387 -3.354 1 89.31 92 VAL A N 1
ATOM 712 C CA . VAL A 1 92 ? -4.566 -7.793 -3.08 1 89.31 92 VAL A CA 1
ATOM 713 C C . VAL A 1 92 ? -5.836 -8.234 -3.807 1 89.31 92 VAL A C 1
ATOM 715 O O . VAL A 1 92 ? -5.871 -9.312 -4.41 1 89.31 92 VAL A O 1
ATOM 718 N N . GLN A 1 93 ? -6.836 -7.402 -3.75 1 90.31 93 GLN A N 1
ATOM 719 C CA . GLN A 1 93 ? -8.094 -7.711 -4.422 1 90.31 93 GLN A CA 1
ATOM 720 C C . GLN A 1 93 ? -7.906 -7.781 -5.934 1 90.31 93 GLN A C 1
ATOM 722 O O . GLN A 1 93 ? -8.461 -8.664 -6.594 1 90.31 93 GLN A O 1
ATOM 727 N N . ASP A 1 94 ? -7.152 -6.91 -6.461 1 89.81 94 ASP A N 1
ATOM 728 C CA . ASP A 1 94 ? -6.887 -6.902 -7.898 1 89.81 94 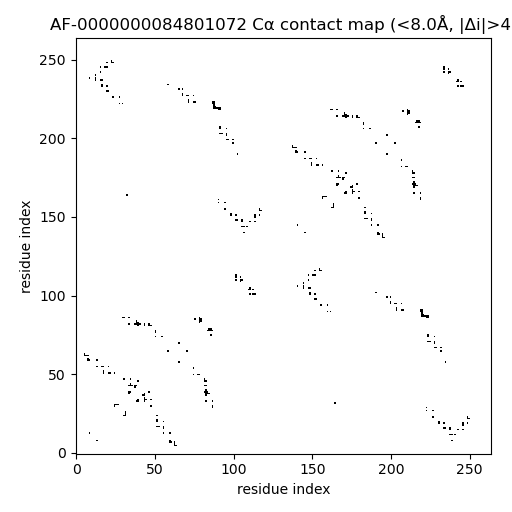ASP A CA 1
ATOM 729 C C . ASP A 1 94 ? -6.176 -8.188 -8.328 1 89.81 94 ASP A C 1
ATOM 731 O O . ASP A 1 94 ? -6.547 -8.797 -9.328 1 89.81 94 ASP A O 1
ATOM 735 N N . VAL A 1 95 ? -5.188 -8.547 -7.559 1 93.81 95 VAL A N 1
ATOM 736 C CA . VAL A 1 95 ? -4.426 -9.758 -7.871 1 93.81 95 VAL A CA 1
ATOM 737 C C . VAL A 1 95 ? -5.324 -10.984 -7.723 1 93.81 95 VAL A C 1
ATOM 739 O O . VAL A 1 95 ? -5.305 -11.875 -8.57 1 93.81 95 VAL A O 1
ATOM 742 N N . ALA A 1 96 ? -6.105 -11.023 -6.695 1 94.81 96 ALA A N 1
ATOM 743 C CA . ALA A 1 96 ? -7.035 -12.133 -6.5 1 94.81 96 ALA A CA 1
ATOM 744 C C . ALA A 1 96 ? -7.988 -12.266 -7.684 1 94.81 96 ALA A C 1
ATOM 746 O O . ALA A 1 96 ? -8.219 -13.375 -8.18 1 94.81 96 ALA A O 1
ATOM 747 N N . ASP A 1 97 ? -8.516 -11.125 -8.102 1 94.75 97 ASP A N 1
ATOM 748 C CA . ASP A 1 97 ? -9.43 -11.109 -9.242 1 94.75 97 ASP A CA 1
ATOM 749 C C . ASP A 1 97 ? -8.742 -11.648 -10.5 1 94.75 97 ASP A C 1
ATOM 751 O O . ASP A 1 97 ? -9.32 -12.453 -11.234 1 94.75 97 ASP A O 1
ATOM 755 N N . GLN A 1 98 ? -7.586 -11.148 -10.734 1 95.31 98 GLN A N 1
ATOM 756 C CA . GLN A 1 98 ? -6.816 -11.578 -11.898 1 95.31 98 GLN A CA 1
ATOM 757 C C . GLN A 1 98 ? -6.547 -13.078 -11.852 1 95.31 98 GLN A C 1
ATOM 759 O O . GLN A 1 98 ? -6.707 -13.781 -12.859 1 95.31 98 GLN A O 1
ATOM 764 N N . LEU A 1 99 ? -6.152 -13.641 -10.727 1 96.25 99 LEU A N 1
ATOM 765 C CA . LEU A 1 99 ? -5.82 -15.055 -10.586 1 96.25 99 LEU A CA 1
ATOM 766 C C . LEU A 1 99 ? -7.066 -15.922 -10.711 1 96.25 99 LEU A C 1
ATOM 768 O O . LEU A 1 99 ? -7.012 -17.016 -11.289 1 96.25 99 LEU A O 1
ATOM 772 N N . LEU A 1 100 ? -8.172 -15.445 -10.172 1 94.25 100 LEU A N 1
ATOM 773 C CA . LEU A 1 100 ? -9.43 -16.172 -10.336 1 94.25 100 LEU A CA 1
ATOM 774 C C . LEU A 1 100 ? -9.812 -16.266 -11.812 1 94.25 100 LEU A C 1
ATOM 776 O O . LEU A 1 100 ? -10.234 -17.328 -12.281 1 94.25 100 LEU A O 1
ATOM 780 N N . PHE A 1 101 ? -9.688 -15.117 -12.484 1 94.5 101 PHE A N 1
ATOM 781 C CA . PHE A 1 101 ? -9.977 -15.078 -13.906 1 94.5 101 PHE A CA 1
ATOM 782 C C . PHE A 1 101 ? -9.094 -16.062 -14.664 1 94.5 101 PHE A C 1
ATOM 784 O O . PHE A 1 101 ? -9.586 -16.844 -15.477 1 94.5 101 PHE A O 1
ATOM 791 N N . ILE A 1 102 ? -7.816 -16.016 -14.438 1 94.44 102 ILE A N 1
ATOM 792 C CA . ILE A 1 102 ? -6.871 -16.891 -15.117 1 94.44 102 ILE A CA 1
ATOM 793 C C . ILE A 1 102 ? -7.207 -18.359 -14.82 1 94.44 102 ILE A C 1
ATOM 795 O O . ILE A 1 102 ? -7.176 -19.203 -15.711 1 94.44 102 ILE A O 1
ATOM 799 N N . HIS A 1 103 ? -7.516 -18.656 -13.547 1 92.38 103 HIS A N 1
ATOM 800 C CA . HIS A 1 103 ? -7.895 -20 -13.156 1 92.38 103 HIS A CA 1
ATOM 801 C C . HIS A 1 103 ? -9.102 -20.484 -13.953 1 92.38 103 HIS A C 1
ATOM 803 O O . HIS A 1 103 ? -9.109 -21.625 -14.445 1 92.38 103 HIS A O 1
ATOM 809 N N . GLU A 1 104 ? -10.078 -19.656 -14.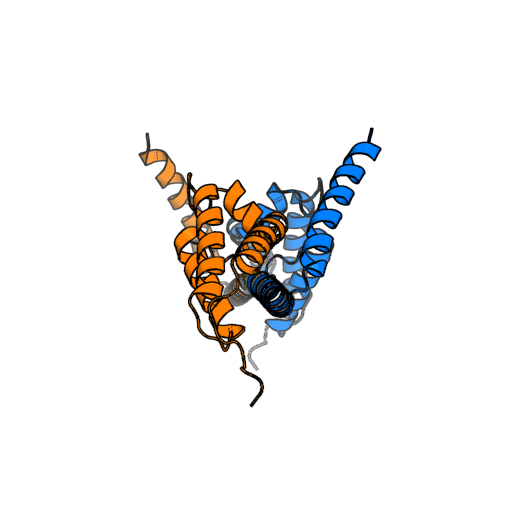078 1 89.62 104 GLU A N 1
ATOM 810 C CA . GLU A 1 104 ? -11.281 -20.016 -14.828 1 89.62 104 GLU A CA 1
ATOM 811 C C . GLU A 1 104 ? -10.953 -20.297 -16.297 1 89.62 104 GLU A C 1
ATOM 813 O O . GLU A 1 104 ? -11.5 -21.234 -16.891 1 89.62 104 GLU A O 1
ATOM 818 N N . GLN A 1 105 ? -10.086 -19.516 -16.859 1 92 105 GLN A N 1
ATOM 819 C CA . GLN A 1 105 ? -9.656 -19.734 -18.234 1 92 105 GLN A CA 1
ATOM 820 C C . GLN A 1 105 ? -8.906 -21.047 -18.375 1 92 105 GLN A C 1
ATOM 822 O O . GLN A 1 105 ? -9.117 -21.781 -19.344 1 92 105 GLN A O 1
ATOM 827 N N . CYS A 1 106 ? -8.094 -21.375 -17.438 1 90.5 106 CYS A N 1
ATOM 828 C CA . CYS A 1 106 ? -7.328 -22.609 -17.469 1 90.5 106 CYS A CA 1
ATOM 829 C C . CYS A 1 106 ? -8.25 -23.828 -17.406 1 90.5 106 CYS A C 1
ATOM 831 O O . CYS A 1 106 ? -7.984 -24.844 -18.031 1 90.5 106 CYS A O 1
ATOM 833 N N . LEU A 1 107 ? -9.32 -23.734 -16.656 1 85.31 107 LEU A N 1
ATOM 834 C CA . LEU A 1 107 ? -10.281 -24.828 -16.547 1 85.31 107 LEU A CA 1
ATOM 835 C C . LEU A 1 107 ? -10.93 -25.109 -17.891 1 85.31 107 LEU A C 1
ATOM 837 O O . LEU A 1 107 ? -11.336 -26.25 -18.156 1 85.31 107 LEU A O 1
ATOM 841 N N . GLN A 1 108 ? -10.984 -24.109 -18.688 1 89.12 108 GLN A N 1
ATOM 842 C CA . GLN A 1 108 ? -11.555 -24.25 -20.031 1 89.12 108 GLN A CA 1
ATOM 843 C C . GLN A 1 108 ? -10.469 -24.484 -21.062 1 89.12 108 GLN A C 1
ATOM 845 O O . GLN A 1 108 ? -10.711 -24.344 -22.266 1 89.12 108 GLN A O 1
ATOM 850 N N . SER A 1 109 ? -9.227 -24.75 -20.531 1 90.31 109 SER A N 1
ATOM 851 C CA . SER A 1 109 ? -8.062 -25.031 -21.375 1 90.31 109 SER A CA 1
ATOM 852 C C . SER A 1 109 ? -7.695 -23.828 -22.234 1 90.31 109 SER A C 1
ATOM 854 O O . SER A 1 109 ? -7.25 -23.984 -23.375 1 90.31 109 SER A O 1
ATOM 856 N N . ASN A 1 110 ? -8.125 -22.719 -21.812 1 92.5 110 ASN A N 1
ATOM 857 C CA . ASN A 1 110 ? -7.695 -21.453 -22.406 1 92.5 110 ASN A CA 1
ATOM 858 C C . ASN A 1 110 ? -6.516 -20.844 -21.656 1 92.5 110 ASN A C 1
ATOM 860 O O . ASN A 1 110 ? -6.66 -20.391 -20.531 1 92.5 110 ASN A O 1
ATOM 864 N N . TYR A 1 111 ? -5.324 -20.688 -22.312 1 92.81 111 TYR A N 1
ATOM 865 C CA . TYR A 1 111 ? -4.109 -20.234 -21.641 1 92.81 111 TYR A CA 1
ATOM 866 C C . TYR A 1 111 ? -3.658 -18.891 -22.203 1 92.81 111 TYR A C 1
ATOM 868 O O . TYR A 1 111 ? -2.561 -18.406 -21.891 1 92.81 111 TYR A O 1
ATOM 876 N N . SER A 1 112 ? -4.551 -18.266 -22.953 1 92.69 112 SER A N 1
ATOM 877 C CA . SER A 1 112 ? -4.238 -17.016 -23.609 1 92.69 112 SER A CA 1
ATOM 878 C C . SER A 1 112 ? -3.844 -15.938 -22.609 1 92.69 112 SER A C 1
ATOM 880 O O . SER A 1 112 ? -2.914 -15.164 -22.859 1 92.69 112 SER A O 1
ATOM 882 N N . PRO A 1 113 ? -4.52 -15.891 -21.469 1 92.19 113 PRO A N 1
ATOM 883 C CA . PRO A 1 113 ? -4.117 -14.852 -20.516 1 92.19 113 PRO A CA 1
ATOM 884 C C . PRO A 1 113 ? -2.668 -15.008 -20.062 1 92.19 113 PRO A C 1
ATOM 886 O O . PRO A 1 113 ? -1.989 -14.008 -19.797 1 92.19 113 PRO A O 1
ATOM 889 N N . ILE A 1 114 ? -2.221 -16.141 -19.984 1 92.56 114 ILE A N 1
ATOM 890 C CA . ILE A 1 114 ? -0.854 -16.422 -19.547 1 92.56 114 ILE A CA 1
ATOM 891 C C . ILE A 1 114 ? 0.125 -15.992 -20.641 1 92.56 114 ILE A C 1
ATOM 893 O O . ILE A 1 114 ? 1.17 -15.398 -20.344 1 92.56 114 ILE A O 1
ATOM 897 N N . GLU A 1 115 ? -0.232 -16.297 -21.844 1 92 115 GLU A N 1
ATOM 898 C CA . GLU A 1 115 ? 0.589 -15.859 -22.969 1 92 115 GLU A CA 1
ATOM 899 C C . GLU A 1 115 ? 0.718 -14.344 -23.016 1 92 115 GLU A C 1
ATOM 901 O O . GLU A 1 115 ? 1.792 -13.812 -23.297 1 92 115 GLU A O 1
ATOM 906 N N . LYS A 1 116 ? -0.347 -13.719 -22.672 1 91.25 116 LYS A N 1
ATOM 907 C CA . LYS A 1 116 ? -0.335 -12.266 -22.641 1 91.25 116 LYS A CA 1
ATOM 908 C C . LYS A 1 116 ? 0.599 -11.742 -21.562 1 91.25 116 LYS A C 1
ATOM 910 O O . LYS A 1 116 ? 1.305 -10.758 -21.75 1 91.25 116 LYS A O 1
ATOM 915 N N . LEU A 1 117 ? 0.604 -12.367 -20.406 1 91.19 117 LEU A N 1
ATOM 916 C CA . LEU A 1 117 ? 1.477 -11.984 -19.297 1 91.19 117 LEU A CA 1
ATOM 917 C C . LEU A 1 117 ? 2.943 -12.156 -19.672 1 91.19 117 LEU A C 1
ATOM 919 O O . LEU A 1 117 ? 3.787 -11.336 -19.297 1 91.19 117 LEU A O 1
ATOM 923 N N . LYS A 1 118 ? 3.232 -13.203 -20.391 1 90.19 118 LYS A N 1
ATOM 924 C CA . LYS A 1 118 ? 4.598 -13.508 -20.812 1 90.19 118 LYS A CA 1
ATOM 925 C C . LYS A 1 118 ? 5.113 -12.461 -21.797 1 90.19 118 LYS A C 1
ATOM 927 O O . LYS A 1 118 ? 6.301 -12.117 -21.781 1 90.19 118 LYS A O 1
ATOM 932 N N . ASN A 1 119 ? 4.207 -11.961 -22.531 1 85.62 119 ASN A N 1
ATOM 933 C CA . ASN A 1 119 ? 4.594 -11.039 -23.609 1 85.62 119 ASN A CA 1
ATOM 934 C C . ASN A 1 119 ? 4.609 -9.594 -23.109 1 85.62 119 ASN A C 1
ATOM 936 O O . ASN A 1 119 ? 5.145 -8.711 -23.797 1 85.62 119 ASN A O 1
ATOM 940 N N . SER A 1 120 ? 3.965 -9.32 -22.109 1 73.44 120 SER A N 1
ATOM 941 C CA . SER A 1 120 ? 3.977 -7.961 -21.562 1 73.44 120 SER A CA 1
ATOM 942 C C . SER A 1 120 ? 5.328 -7.625 -20.938 1 73.44 120 SER A C 1
ATOM 944 O O . SER A 1 120 ? 5.711 -6.457 -20.875 1 73.44 120 SER A O 1
ATOM 946 N N . HIS A 1 121 ? 6.059 -8.398 -20.188 1 58.75 121 HIS A N 1
ATOM 947 C CA . HIS A 1 121 ? 7.367 -8.109 -19.609 1 58.75 121 HIS A CA 1
ATOM 948 C C . HIS A 1 121 ? 8.352 -7.637 -20.688 1 58.75 121 HIS A C 1
ATOM 950 O O . HIS A 1 121 ? 9.266 -6.871 -20.391 1 58.75 121 HIS A O 1
ATOM 956 N N . VAL A 1 122 ? 8.289 -8.195 -21.875 1 49 122 VAL A N 1
ATOM 957 C CA . VAL A 1 122 ? 9.281 -7.891 -22.906 1 49 122 VAL A CA 1
ATOM 958 C C . VAL A 1 122 ? 9.234 -6.402 -23.25 1 49 122 VAL A C 1
ATOM 960 O O . VAL A 1 122 ? 10.258 -5.805 -23.578 1 49 122 VAL A O 1
ATOM 963 N N . GLN A 1 123 ? 8.086 -5.852 -23.109 1 42.28 123 GLN A N 1
ATOM 964 C CA . GLN A 1 123 ? 8.117 -4.477 -23.594 1 42.28 123 GLN A CA 1
ATOM 965 C C . GLN A 1 123 ? 8.742 -3.545 -22.562 1 42.28 123 GLN A C 1
ATOM 967 O O . GLN A 1 123 ? 9.234 -2.469 -22.891 1 42.28 123 GLN A O 1
ATOM 972 N N . GLU A 1 124 ? 8.609 -3.848 -21.359 1 40.06 124 GLU A N 1
ATOM 973 C CA . GLU A 1 124 ? 9.148 -2.838 -20.453 1 40.06 124 GLU A CA 1
ATOM 974 C C . GLU A 1 124 ? 10.672 -2.801 -20.5 1 40.06 124 GLU A C 1
ATOM 976 O O . GLU A 1 124 ? 11.281 -1.75 -20.297 1 40.06 124 GLU A O 1
ATOM 981 N N . ASN A 1 125 ? 11.391 -3.83 -20.547 1 38.75 125 ASN A N 1
ATOM 982 C CA . ASN A 1 125 ? 12.836 -3.715 -20.703 1 38.75 125 ASN A CA 1
ATOM 983 C C . ASN A 1 125 ? 13.203 -2.955 -21.984 1 38.75 125 ASN A C 1
ATOM 985 O O . ASN A 1 125 ? 14.359 -2.596 -22.188 1 38.75 125 ASN A O 1
ATOM 989 N N . ASP A 1 126 ? 12.406 -2.969 -22.969 1 38.84 126 ASP A N 1
ATOM 990 C CA . ASP A 1 126 ? 12.852 -2.232 -24.141 1 38.84 126 ASP A CA 1
ATOM 991 C C . ASP A 1 126 ? 12.805 -0.726 -23.891 1 38.84 126 ASP A C 1
ATOM 993 O O . ASP A 1 126 ? 13.438 0.046 -24.625 1 38.84 126 ASP A O 1
ATOM 997 N N . VAL A 1 127 ? 12.141 -0.315 -22.969 1 36.69 127 VAL A N 1
ATOM 998 C CA . VAL A 1 127 ? 12.172 1.128 -22.766 1 36.69 127 VAL A CA 1
ATOM 999 C C . VAL A 1 127 ? 13.492 1.526 -22.109 1 36.69 127 VAL A C 1
ATOM 1001 O O . VAL A 1 127 ? 13.859 2.703 -22.109 1 36.69 127 VAL A O 1
ATOM 1004 N N . SER A 1 128 ? 14.18 0.791 -21.312 1 36.84 128 SER A N 1
ATOM 1005 C CA . SER A 1 128 ? 15.477 1.257 -20.844 1 36.84 128 SER A CA 1
ATOM 1006 C C . SER A 1 128 ? 16.484 1.322 -22 1 36.84 128 SER A C 1
ATOM 1008 O O . SER A 1 128 ? 17.578 1.856 -21.844 1 36.84 128 SER A O 1
ATOM 1010 N N . GLN A 1 129 ? 16.359 0.581 -23.016 1 34.34 129 GLN A N 1
ATOM 1011 C CA . GLN A 1 129 ? 17.391 0.737 -24.031 1 34.34 129 GLN A CA 1
ATOM 1012 C C . GLN A 1 129 ? 17.234 2.064 -24.766 1 34.34 129 GLN A C 1
ATOM 1014 O O . GLN A 1 129 ? 18.078 2.428 -25.594 1 34.34 129 GLN A O 1
ATOM 1019 N N . ARG A 1 130 ? 16.219 2.732 -24.75 1 31.75 130 ARG A N 1
ATOM 1020 C CA . ARG A 1 130 ? 16.266 3.943 -25.562 1 31.75 130 ARG A CA 1
ATOM 1021 C C . ARG A 1 130 ? 17.094 5.027 -24.875 1 31.75 130 ARG A C 1
ATOM 1023 O O . ARG A 1 130 ? 17.344 6.086 -25.453 1 31.75 130 ARG A O 1
ATOM 1030 N N . ARG A 1 131 ? 17.266 4.992 -23.562 1 28.64 131 ARG A N 1
ATOM 1031 C CA . ARG A 1 131 ? 18.031 6.141 -23.094 1 28.64 131 ARG A CA 1
ATOM 1032 C C . ARG A 1 131 ? 19.531 5.945 -23.344 1 28.64 131 ARG A C 1
ATOM 1034 O O . ARG A 1 131 ? 20.344 6.738 -22.875 1 28.64 131 ARG A O 1
ATOM 1041 N N . GLN A 1 132 ? 19.922 4.914 -23.891 1 22.56 132 GLN A N 1
ATOM 1042 C CA . GLN A 1 132 ? 21.234 5.266 -24.406 1 22.56 132 GLN A CA 1
ATOM 1043 C C . GLN A 1 132 ? 21.141 5.922 -25.781 1 22.56 132 GLN A C 1
ATOM 1045 O O . GLN A 1 132 ? 20.297 5.531 -26.594 1 22.56 132 GLN A O 1
ATOM 1050 N N . MET B 1 1 ? -26.812 -34 -18.25 1 27.23 1 MET B N 1
ATOM 1051 C CA . MET B 1 1 ? -26 -34.281 -17.078 1 27.23 1 MET B CA 1
ATOM 1052 C C . MET B 1 1 ? -24.516 -34 -17.344 1 27.23 1 MET B C 1
ATOM 1054 O O . MET B 1 1 ? -23.781 -34.844 -17.812 1 27.23 1 MET B O 1
ATOM 1058 N N . ALA B 1 2 ? -24.141 -33 -18.016 1 38.09 2 ALA B N 1
ATOM 1059 C CA . ALA B 1 2 ? -22.828 -32.656 -18.547 1 38.09 2 ALA B CA 1
ATOM 1060 C C . ALA B 1 2 ? -21.766 -32.75 -17.469 1 38.09 2 ALA B C 1
ATOM 1062 O O . ALA B 1 2 ? -21.969 -32.281 -16.344 1 38.09 2 ALA B O 1
ATOM 1063 N N . ALA B 1 3 ? -21.047 -33.875 -17.328 1 39.16 3 ALA B N 1
ATOM 1064 C CA . ALA B 1 3 ? -20.141 -34.219 -16.25 1 39.16 3 ALA B CA 1
ATOM 1065 C C . ALA B 1 3 ? -19.312 -33.031 -15.789 1 39.16 3 ALA B C 1
ATOM 1067 O O . ALA B 1 3 ? -18.625 -32.406 -16.594 1 39.16 3 ALA B O 1
ATOM 1068 N N . SER B 1 4 ? -19.828 -32.031 -15.062 1 40.28 4 SER B N 1
ATOM 1069 C CA . SER B 1 4 ? -19.266 -30.875 -14.383 1 40.28 4 SER B CA 1
ATOM 1070 C C . SER B 1 4 ? -17.859 -31.156 -13.875 1 40.28 4 SER B C 1
ATOM 1072 O O . SER B 1 4 ? -17.688 -31.875 -12.883 1 40.28 4 SER B O 1
ATOM 1074 N N . ASN B 1 5 ? -16.938 -31.75 -14.641 1 39.12 5 ASN B N 1
ATOM 1075 C CA . ASN B 1 5 ? -15.625 -32.344 -14.398 1 39.12 5 ASN B CA 1
ATOM 1076 C C . ASN B 1 5 ? -14.883 -31.609 -13.273 1 39.12 5 ASN B C 1
ATOM 1078 O O . ASN B 1 5 ? -14.258 -30.578 -13.508 1 39.12 5 ASN B O 1
ATOM 1082 N N . SER B 1 6 ? -15.5 -31.406 -12.039 1 48.94 6 SER B N 1
ATOM 1083 C CA . SER B 1 6 ? -15.203 -31.016 -10.664 1 48.94 6 SER B CA 1
ATOM 1084 C C . SER B 1 6 ? -13.82 -31.5 -10.227 1 48.94 6 SER B C 1
ATOM 1086 O O . SER B 1 6 ? -13.523 -31.562 -9.031 1 48.94 6 SER B O 1
ATOM 1088 N N . GLY B 1 7 ? -13.188 -32.375 -10.953 1 51.66 7 GLY B N 1
ATOM 1089 C CA . GLY B 1 7 ? -11.93 -33 -10.547 1 51.66 7 GLY B CA 1
ATOM 1090 C C . GLY B 1 7 ? -10.797 -32 -10.391 1 51.66 7 GLY B C 1
ATOM 1091 O O . GLY B 1 7 ? -10.961 -30.812 -10.703 1 51.66 7 GLY B O 1
ATOM 1092 N N . PRO B 1 8 ? -9.75 -32.5 -9.648 1 63.19 8 PRO B N 1
ATOM 1093 C CA . PRO B 1 8 ? -8.523 -31.719 -9.523 1 63.19 8 PRO B CA 1
ATOM 1094 C C . PRO B 1 8 ? -8.055 -31.141 -10.859 1 63.19 8 PRO B C 1
ATOM 1096 O O . PRO B 1 8 ? -8.336 -31.719 -11.914 1 63.19 8 PRO B O 1
ATOM 1099 N N . ILE B 1 9 ? -7.871 -29.875 -10.93 1 73.62 9 ILE B N 1
ATOM 1100 C CA . ILE B 1 9 ? -7.332 -29.219 -12.117 1 73.62 9 ILE B CA 1
ATOM 1101 C C . ILE B 1 9 ? -6.301 -30.125 -12.781 1 73.62 9 ILE B C 1
ATOM 1103 O O . ILE B 1 9 ? -5.617 -30.906 -12.109 1 73.62 9 ILE B O 1
ATOM 1107 N N . SER B 1 10 ? -6.352 -30.359 -14.117 1 83.12 10 SER B N 1
ATOM 1108 C CA . SER B 1 10 ? -5.375 -31.156 -14.852 1 83.12 10 SER B CA 1
ATOM 1109 C C . SER B 1 10 ? -3.951 -30.719 -14.523 1 83.12 10 SER B C 1
ATOM 1111 O O . SER B 1 10 ? -3.734 -29.625 -13.992 1 83.12 10 SER B O 1
ATOM 1113 N N . ALA B 1 11 ? -2.971 -31.578 -14.695 1 86.94 11 ALA B N 1
ATOM 1114 C CA . ALA B 1 11 ? -1.56 -31.266 -14.477 1 86.94 11 ALA B CA 1
ATOM 1115 C C . ALA B 1 11 ? -1.119 -30.078 -15.328 1 86.94 11 ALA B C 1
ATOM 1117 O O . ALA B 1 11 ? -0.334 -29.234 -14.883 1 86.94 11 ALA B O 1
ATOM 1118 N N . GLU B 1 12 ? -1.628 -30.078 -16.547 1 89.81 12 GLU B N 1
ATOM 1119 C CA . GLU B 1 12 ? -1.295 -28.984 -17.453 1 89.81 12 GLU B CA 1
ATOM 1120 C C . GLU B 1 12 ? -1.831 -27.656 -16.922 1 89.81 12 GLU B C 1
ATOM 1122 O O . GLU B 1 12 ? -1.127 -26.641 -16.938 1 89.81 12 GLU B O 1
ATOM 1127 N N . ALA B 1 13 ? -3.039 -27.703 -16.516 1 88.69 13 ALA B N 1
ATOM 1128 C CA . ALA B 1 13 ? -3.662 -26.5 -15.961 1 88.69 13 ALA B CA 1
ATOM 1129 C C . ALA B 1 13 ? -2.943 -26.031 -14.703 1 88.69 13 ALA B C 1
ATOM 1131 O O . ALA B 1 13 ? -2.752 -24.828 -14.492 1 88.69 13 ALA B O 1
ATOM 1132 N N . ARG B 1 14 ? -2.588 -26.953 -13.883 1 91.56 14 ARG B N 1
ATOM 1133 C CA . ARG B 1 14 ? -1.856 -26.625 -12.664 1 91.56 14 ARG B CA 1
ATOM 1134 C C . ARG B 1 14 ? -0.528 -25.953 -12.984 1 91.56 14 ARG B C 1
ATOM 1136 O O . ARG B 1 14 ? -0.164 -24.953 -12.352 1 91.56 14 ARG B O 1
ATOM 1143 N N . ALA B 1 15 ? 0.249 -26.516 -13.891 1 93.94 15 ALA B N 1
ATOM 1144 C CA . ALA B 1 15 ? 1.526 -25.938 -14.312 1 93.94 15 ALA B CA 1
ATOM 1145 C C . ALA B 1 15 ? 1.338 -24.531 -14.875 1 93.94 15 ALA B C 1
ATOM 1147 O O . ALA B 1 15 ? 2.125 -23.625 -14.586 1 93.94 15 ALA B O 1
ATOM 1148 N N . ALA B 1 16 ? 0.294 -24.406 -15.688 1 93.5 16 ALA B N 1
ATOM 1149 C CA . ALA B 1 16 ? -0.01 -23.109 -16.281 1 93.5 16 ALA B CA 1
ATOM 1150 C C . ALA B 1 16 ? -0.352 -22.078 -15.219 1 93.5 16 ALA B C 1
ATOM 1152 O O . ALA B 1 16 ? 0.115 -20.938 -15.273 1 93.5 16 ALA B O 1
ATOM 1153 N N . LEU B 1 17 ? -1.153 -22.5 -14.266 1 93.62 17 LEU B N 1
ATOM 1154 C CA . 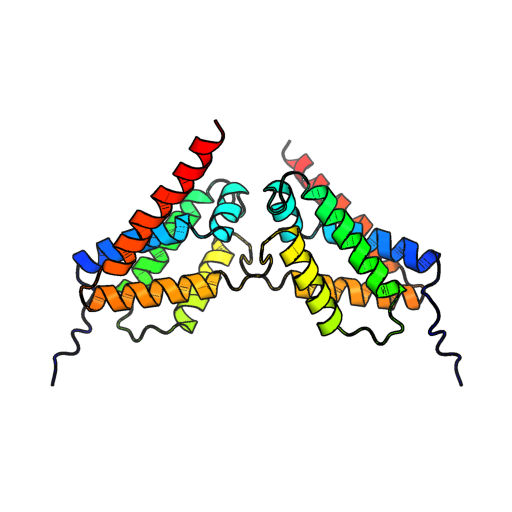LEU B 1 17 ? -1.54 -21.594 -13.18 1 93.62 17 LEU B CA 1
ATOM 1155 C C . LEU B 1 17 ? -0.327 -21.203 -12.344 1 93.62 17 LEU B C 1
ATOM 1157 O O . LEU B 1 17 ? -0.197 -20.047 -11.945 1 93.62 17 LEU B O 1
ATOM 1161 N N . GLY B 1 18 ? 0.541 -22.125 -12.062 1 96.06 18 GLY B N 1
ATOM 1162 C CA . GLY B 1 18 ? 1.779 -21.828 -11.367 1 96.06 18 GLY B CA 1
ATOM 1163 C C . GLY B 1 18 ? 2.621 -20.781 -12.07 1 96.06 18 GLY B C 1
ATOM 1164 O O . GLY B 1 18 ? 3.143 -19.859 -11.438 1 96.06 18 GLY B O 1
ATOM 1165 N N . GLU B 1 19 ? 2.742 -20.969 -13.359 1 95.81 19 GLU B N 1
ATOM 1166 C CA . GLU B 1 19 ? 3.469 -19.984 -14.164 1 95.81 19 GLU B CA 1
ATOM 1167 C C . GLU B 1 19 ? 2.789 -18.625 -14.117 1 95.81 19 GLU B C 1
ATOM 1169 O O . GLU B 1 19 ? 3.457 -17.594 -13.977 1 95.81 19 GLU B O 1
ATOM 1174 N N . ALA B 1 20 ? 1.513 -18.641 -14.227 1 95.31 20 ALA B N 1
ATOM 1175 C CA . ALA B 1 20 ? 0.748 -17.406 -14.18 1 95.31 20 ALA B CA 1
ATOM 1176 C C . ALA B 1 20 ? 0.974 -16.672 -12.859 1 95.31 20 ALA B C 1
ATOM 1178 O O . ALA B 1 20 ? 1.179 -15.453 -12.836 1 95.31 20 ALA B O 1
ATOM 1179 N N . ILE B 1 21 ? 0.935 -17.359 -11.75 1 97.38 21 ILE B N 1
ATOM 1180 C CA . ILE B 1 21 ? 1.125 -16.766 -10.43 1 97.38 21 ILE B CA 1
ATOM 1181 C C . ILE B 1 21 ? 2.5 -16.109 -10.352 1 97.38 21 ILE B C 1
ATOM 1183 O O . ILE B 1 21 ? 2.627 -14.977 -9.867 1 97.38 21 ILE B O 1
ATOM 1187 N N . ARG B 1 22 ? 3.492 -16.781 -10.852 1 96.19 22 ARG B N 1
ATOM 1188 C CA . ARG B 1 22 ? 4.84 -16.219 -10.852 1 96.19 22 ARG B CA 1
ATOM 1189 C C . ARG B 1 22 ? 4.898 -14.93 -11.672 1 96.19 22 ARG B C 1
ATOM 1191 O O . ARG B 1 22 ? 5.508 -13.945 -11.25 1 96.19 22 ARG B O 1
ATOM 1198 N N . LEU B 1 23 ? 4.266 -14.953 -12.812 1 95.19 23 LEU B N 1
ATOM 1199 C CA . LEU B 1 23 ? 4.27 -13.781 -13.688 1 95.19 23 LEU B CA 1
ATOM 1200 C C . LEU B 1 23 ? 3.496 -12.633 -13.062 1 95.19 23 LEU B C 1
ATOM 1202 O O . LEU B 1 23 ? 3.926 -11.477 -13.133 1 95.19 23 LEU B O 1
ATOM 1206 N N . VAL B 1 24 ? 2.359 -12.953 -12.492 1 95.88 24 VAL B N 1
ATOM 1207 C CA . VAL B 1 24 ? 1.552 -11.945 -11.82 1 95.88 24 VAL B CA 1
ATOM 1208 C C . VAL B 1 24 ? 2.334 -11.359 -10.648 1 95.88 24 VAL B C 1
ATOM 1210 O O . VAL B 1 24 ? 2.332 -10.141 -10.438 1 95.88 24 VAL B O 1
ATOM 1213 N N . PHE B 1 25 ? 3.012 -12.219 -9.828 1 95.5 25 PHE B N 1
ATOM 1214 C CA . PHE B 1 25 ? 3.791 -11.773 -8.68 1 95.5 25 PHE B CA 1
ATOM 1215 C C . PHE B 1 25 ? 4.934 -10.867 -9.125 1 95.5 25 PHE B C 1
ATOM 1217 O O . PHE B 1 25 ? 5.281 -9.906 -8.422 1 95.5 25 PHE B O 1
ATOM 1224 N N . ALA B 1 26 ? 5.473 -11.109 -10.258 1 93.44 26 ALA B N 1
ATOM 1225 C CA . ALA B 1 26 ? 6.566 -10.289 -10.781 1 93.44 26 ALA B CA 1
ATOM 1226 C C . ALA B 1 26 ? 6.09 -8.875 -11.102 1 93.44 26 ALA B C 1
ATOM 1228 O O . ALA B 1 26 ? 6.879 -7.93 -11.078 1 93.44 26 ALA B O 1
ATOM 1229 N N . ARG B 1 27 ? 4.844 -8.742 -11.305 1 90 27 ARG B N 1
ATOM 1230 C CA . ARG B 1 27 ?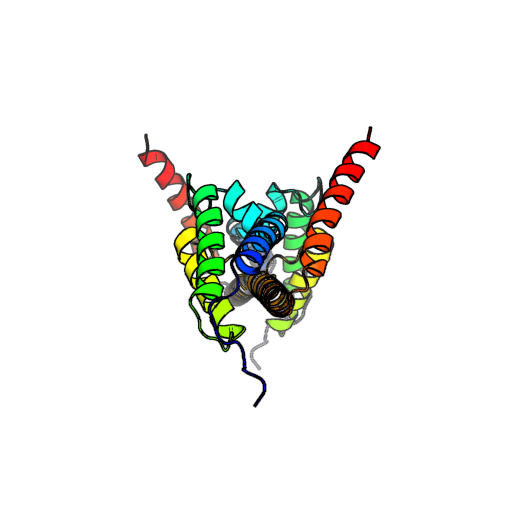 4.273 -7.453 -11.68 1 90 27 ARG B CA 1
ATOM 1231 C C . ARG B 1 27 ? 3.57 -6.801 -10.5 1 90 27 ARG B C 1
ATOM 1233 O O . ARG B 1 27 ? 3.113 -5.66 -10.594 1 90 27 ARG B O 1
ATOM 1240 N N . TRP B 1 28 ? 3.432 -7.539 -9.484 1 90.88 28 TRP B N 1
ATOM 1241 C CA . TRP B 1 28 ? 2.805 -7.035 -8.266 1 90.88 28 TRP B CA 1
ATOM 1242 C C . TRP B 1 28 ? 3.758 -6.129 -7.5 1 90.88 28 TRP B C 1
ATOM 1244 O O . TRP B 1 28 ? 4.543 -6.602 -6.672 1 90.88 28 TRP B O 1
ATOM 1254 N N . THR B 1 29 ? 3.725 -4.867 -7.781 1 87.25 29 THR B N 1
ATOM 1255 C CA . THR B 1 29 ? 4.68 -3.879 -7.289 1 87.25 29 THR B CA 1
ATOM 1256 C C . THR B 1 29 ? 4.73 -3.889 -5.766 1 87.25 29 THR B C 1
ATOM 1258 O O . THR B 1 29 ? 5.812 -3.871 -5.176 1 87.25 29 THR B O 1
ATOM 1261 N N . THR B 1 30 ? 3.6 -3.949 -5.152 1 86.38 30 THR B N 1
ATOM 1262 C CA . THR B 1 30 ? 3.529 -3.902 -3.695 1 86.38 30 THR B CA 1
ATOM 1263 C C . THR B 1 30 ? 4.266 -5.09 -3.08 1 86.38 30 THR B C 1
ATOM 1265 O O . THR B 1 30 ? 5.02 -4.926 -2.115 1 86.38 30 THR B O 1
ATOM 1268 N N . LEU B 1 31 ? 4.074 -6.262 -3.652 1 90.81 31 LEU B N 1
ATOM 1269 C CA . LEU B 1 31 ? 4.777 -7.441 -3.16 1 90.81 31 LEU B CA 1
ATOM 1270 C C . LEU B 1 31 ? 6.281 -7.312 -3.385 1 90.81 31 LEU B C 1
ATOM 1272 O O . LEU B 1 31 ? 7.074 -7.66 -2.508 1 90.81 31 LEU B O 1
ATOM 1276 N N . GLN B 1 32 ? 6.676 -6.789 -4.535 1 91.06 32 GLN B N 1
ATOM 1277 C CA . GLN B 1 32 ? 8.094 -6.609 -4.836 1 91.06 32 GLN B CA 1
ATOM 1278 C C . GLN B 1 32 ? 8.742 -5.641 -3.854 1 91.06 32 GLN B C 1
ATOM 1280 O O . GLN B 1 32 ? 9.867 -5.879 -3.393 1 91.06 32 GLN B O 1
ATOM 1285 N N . VAL B 1 33 ? 8.062 -4.695 -3.531 1 87.62 33 VAL B N 1
ATOM 1286 C CA . VAL B 1 33 ? 8.562 -3.709 -2.58 1 87.62 33 VAL B CA 1
ATOM 1287 C C . VAL B 1 33 ? 8.734 -4.355 -1.208 1 87.62 33 VAL B C 1
ATOM 1289 O O . VAL B 1 33 ? 9.734 -4.121 -0.528 1 87.62 33 VAL B O 1
ATOM 1292 N N . ALA B 1 34 ? 7.734 -5.102 -0.765 1 89.94 34 ALA B N 1
ATOM 1293 C CA . ALA B 1 34 ? 7.828 -5.789 0.519 1 89.94 34 ALA B CA 1
ATOM 1294 C C . ALA B 1 34 ? 9.047 -6.703 0.565 1 89.94 34 ALA B C 1
ATOM 1296 O O . ALA B 1 34 ? 9.75 -6.758 1.578 1 89.94 34 ALA B O 1
ATOM 1297 N N . VAL B 1 35 ? 9.305 -7.355 -0.546 1 93.19 35 VAL B N 1
ATOM 1298 C CA . VAL B 1 35 ? 10.43 -8.281 -0.631 1 93.19 35 VAL B CA 1
ATOM 1299 C C . VAL B 1 35 ? 11.742 -7.508 -0.605 1 93.19 35 VAL B C 1
ATOM 1301 O O . VAL B 1 35 ? 12.656 -7.844 0.152 1 93.19 35 VAL B O 1
ATOM 1304 N N . GLU B 1 36 ? 11.82 -6.48 -1.382 1 91.19 36 GLU B N 1
ATOM 1305 C CA . GLU B 1 36 ? 13.039 -5.684 -1.504 1 91.19 36 GLU B CA 1
ATOM 1306 C C . GLU B 1 36 ? 13.383 -4.996 -0.186 1 91.19 36 GLU B C 1
ATOM 1308 O O . GLU B 1 36 ? 14.555 -4.871 0.168 1 91.19 36 GLU B O 1
ATOM 1313 N N . ASN B 1 37 ? 12.398 -4.57 0.501 1 87.69 37 ASN B N 1
ATOM 1314 C CA . ASN B 1 37 ? 12.609 -3.885 1.771 1 87.69 37 ASN B CA 1
ATOM 1315 C C . ASN B 1 37 ? 12.625 -4.863 2.941 1 87.69 37 ASN B C 1
ATOM 1317 O O . ASN B 1 37 ? 12.688 -4.453 4.102 1 87.69 37 ASN B O 1
ATOM 1321 N N . GLU B 1 38 ? 12.492 -6.152 2.703 1 91.69 38 GLU B N 1
ATOM 1322 C CA . GLU B 1 38 ? 12.625 -7.238 3.668 1 91.69 38 GLU B CA 1
ATOM 1323 C C . GLU B 1 38 ? 11.594 -7.113 4.785 1 91.69 38 GLU B C 1
ATOM 1325 O O . GLU B 1 38 ? 11.938 -7.227 5.965 1 91.69 38 GLU B O 1
ATOM 1330 N N . TRP B 1 39 ? 10.445 -6.832 4.414 1 88.06 39 TRP B N 1
ATOM 1331 C CA . TRP B 1 39 ? 9.367 -6.727 5.391 1 88.06 39 TRP B CA 1
ATOM 1332 C C . TRP B 1 39 ? 9.133 -8.062 6.09 1 88.06 39 TRP B C 1
ATOM 1334 O O . TRP B 1 39 ? 8.633 -8.102 7.219 1 88.06 39 TRP B O 1
ATOM 1344 N N . GLY B 1 40 ? 9.414 -9.117 5.453 1 90.44 40 GLY B N 1
ATOM 1345 C CA . GLY B 1 40 ? 9.328 -10.453 6.039 1 90.44 40 GLY B CA 1
ATOM 1346 C C . GLY B 1 40 ? 10.633 -10.922 6.637 1 90.44 40 GLY B C 1
ATOM 1347 O O . GLY B 1 40 ? 10.82 -12.125 6.863 1 90.44 40 GLY B O 1
ATOM 1348 N N . GLY B 1 41 ? 11.539 -9.984 6.68 1 92.56 41 GLY B N 1
ATOM 1349 C CA . GLY B 1 41 ? 12.867 -10.391 7.125 1 92.56 41 GLY B CA 1
ATOM 1350 C C . GLY B 1 41 ? 13.773 -10.82 5.988 1 92.56 41 GLY B C 1
ATOM 1351 O O . GLY B 1 41 ? 13.445 -10.625 4.816 1 92.56 41 GLY B O 1
ATOM 1352 N N . ARG B 1 42 ? 14.922 -11.422 6.305 1 93.62 42 ARG B N 1
ATOM 1353 C CA . ARG B 1 42 ? 15.93 -11.836 5.336 1 93.62 42 ARG B CA 1
ATOM 1354 C C . ARG B 1 42 ? 15.375 -12.891 4.387 1 93.62 42 ARG B C 1
ATOM 1356 O O . ARG B 1 42 ? 15.875 -13.062 3.273 1 93.62 42 ARG B O 1
ATOM 1363 N N . ASP B 1 43 ? 14.289 -13.508 4.766 1 95.56 43 ASP B N 1
ATOM 1364 C CA . ASP B 1 43 ? 13.711 -14.578 3.955 1 95.56 43 ASP B CA 1
ATOM 1365 C C . ASP B 1 43 ? 12.492 -14.086 3.178 1 95.56 43 ASP B C 1
ATOM 1367 O O . ASP B 1 43 ? 11.617 -14.875 2.824 1 95.56 43 ASP B O 1
ATOM 1371 N N . SER B 1 44 ? 12.406 -12.82 2.932 1 94.81 44 SER B N 1
ATOM 1372 C CA . SER B 1 44 ? 11.242 -12.227 2.283 1 94.81 44 SER B CA 1
ATOM 1373 C C . SER B 1 44 ? 10.992 -12.844 0.913 1 94.81 44 SER B C 1
ATOM 1375 O O . SER B 1 44 ? 9.852 -13.102 0.542 1 94.81 44 SER B O 1
ATOM 1377 N N . ARG B 1 45 ? 12.039 -13.125 0.188 1 96.25 45 ARG B N 1
ATOM 1378 C CA . ARG B 1 45 ? 11.898 -13.727 -1.134 1 96.25 45 ARG B CA 1
ATOM 1379 C C . ARG B 1 45 ? 11.32 -15.141 -1.034 1 96.25 45 ARG B C 1
ATOM 1381 O O . ARG B 1 45 ? 10.391 -15.484 -1.762 1 96.25 45 ARG B O 1
ATOM 1388 N N . ALA B 1 46 ? 11.828 -15.836 -0.158 1 96.81 46 ALA B N 1
ATOM 1389 C CA . ALA B 1 46 ? 11.328 -17.188 0.048 1 96.81 46 ALA B CA 1
ATOM 1390 C C . ALA B 1 46 ? 9.867 -17.172 0.489 1 96.81 46 ALA B C 1
ATOM 1392 O O . ALA B 1 46 ? 9.086 -18.031 0.083 1 96.81 46 ALA B O 1
ATOM 1393 N N . LYS B 1 47 ? 9.57 -16.219 1.332 1 96.12 47 LYS B N 1
ATOM 1394 C CA . LYS B 1 47 ? 8.195 -16.094 1.806 1 96.12 47 LYS B CA 1
ATOM 1395 C C . LYS B 1 47 ? 7.25 -15.742 0.662 1 96.12 47 LYS B C 1
ATOM 1397 O O . LYS B 1 47 ? 6.117 -16.234 0.612 1 96.12 47 LYS B O 1
ATOM 1402 N N . ALA B 1 48 ? 7.695 -14.914 -0.252 1 96.44 48 ALA B N 1
ATOM 1403 C CA . ALA B 1 48 ? 6.891 -14.594 -1.43 1 96.44 48 ALA B CA 1
ATOM 1404 C C . ALA B 1 48 ? 6.652 -15.836 -2.281 1 96.44 48 ALA B C 1
ATOM 1406 O O . ALA B 1 48 ? 5.535 -16.078 -2.748 1 96.44 48 ALA B O 1
ATOM 1407 N N . ASP B 1 49 ? 7.68 -16.625 -2.486 1 97.31 49 ASP B N 1
ATOM 1408 C CA . ASP B 1 49 ? 7.551 -17.859 -3.246 1 97.31 49 ASP B CA 1
ATOM 1409 C C . ASP B 1 49 ? 6.566 -18.812 -2.572 1 97.31 49 ASP B C 1
ATOM 1411 O O . ASP B 1 49 ? 5.719 -19.422 -3.238 1 97.31 49 ASP B O 1
ATOM 1415 N N . GLN B 1 50 ? 6.691 -18.922 -1.281 1 97.31 50 GLN B N 1
ATOM 1416 C CA . GLN B 1 50 ? 5.777 -19.766 -0.523 1 97.31 50 GLN B CA 1
ATOM 1417 C C . GLN B 1 50 ? 4.344 -19.266 -0.629 1 97.31 50 GLN B C 1
ATOM 1419 O O . GLN B 1 50 ? 3.402 -20.062 -0.692 1 97.31 50 GLN B O 1
ATOM 1424 N N . PHE B 1 51 ? 4.227 -17.984 -0.579 1 97.06 51 PHE B N 1
ATOM 1425 C CA . PHE B 1 51 ? 2.912 -17.375 -0.748 1 97.06 51 PHE B CA 1
ATOM 1426 C C . PHE B 1 51 ? 2.305 -17.766 -2.092 1 97.06 51 PHE B C 1
ATOM 1428 O O . PHE B 1 51 ? 1.146 -18.172 -2.158 1 97.06 51 PHE B O 1
ATOM 1435 N N . GLY B 1 52 ? 3.045 -17.719 -3.135 1 97.69 52 GLY B N 1
ATOM 1436 C CA . GLY B 1 52 ? 2.58 -18.172 -4.434 1 97.69 52 GLY B CA 1
ATOM 1437 C C . GLY B 1 52 ? 2.168 -19.625 -4.438 1 97.69 52 GLY B C 1
ATOM 1438 O O . GLY B 1 52 ? 1.136 -19.984 -5.012 1 97.69 52 GLY B O 1
ATOM 1439 N N . GLU B 1 53 ? 2.967 -20.406 -3.783 1 96.81 53 GLU B N 1
ATOM 1440 C CA . GLU B 1 53 ? 2.648 -21.828 -3.682 1 96.81 53 GLU B CA 1
ATOM 1441 C C . GLU B 1 53 ? 1.341 -22.047 -2.926 1 96.81 53 GLU B C 1
ATOM 1443 O O . GLU B 1 53 ? 0.574 -22.953 -3.25 1 96.81 53 GLU B O 1
ATOM 1448 N N . SER B 1 54 ? 1.146 -21.297 -1.9 1 95.56 54 SER B N 1
ATOM 1449 C CA . SER B 1 54 ? -0.091 -21.391 -1.132 1 95.56 54 SER B CA 1
ATOM 1450 C C . SER B 1 54 ? -1.308 -21.094 -1.999 1 95.56 54 SER B C 1
ATOM 1452 O O . SER B 1 54 ? -2.342 -21.75 -1.884 1 95.56 54 SER B O 1
ATOM 1454 N N . ILE B 1 55 ? -1.192 -20.094 -2.832 1 96.25 55 ILE B N 1
ATOM 1455 C CA . ILE B 1 55 ? -2.287 -19.734 -3.727 1 96.25 55 ILE B CA 1
ATOM 1456 C C . ILE B 1 55 ? -2.559 -20.891 -4.695 1 96.25 55 ILE B C 1
ATOM 1458 O O . ILE B 1 55 ? -3.713 -21.266 -4.914 1 96.25 55 ILE B O 1
ATOM 1462 N N . LEU B 1 56 ? -1.516 -21.438 -5.262 1 95.25 56 LEU B N 1
ATOM 1463 C CA . LEU B 1 56 ? -1.675 -22.562 -6.18 1 95.25 56 LEU B CA 1
ATOM 1464 C C . LEU B 1 56 ? -2.373 -23.734 -5.492 1 95.25 56 LEU B C 1
ATOM 1466 O O . LEU B 1 56 ? -3.305 -24.328 -6.047 1 95.25 56 LEU B O 1
ATOM 1470 N N . SER B 1 57 ? -1.925 -24 -4.32 1 93.25 57 SER B N 1
ATOM 1471 C CA . SER B 1 57 ? -2.52 -25.094 -3.547 1 93.25 57 SER B CA 1
ATOM 1472 C C . SER B 1 57 ? -3.992 -24.828 -3.26 1 93.25 57 SER B C 1
ATOM 1474 O O . SER B 1 57 ? -4.809 -25.75 -3.271 1 93.25 57 SER B O 1
ATOM 1476 N N . TRP B 1 58 ? -4.258 -23.609 -2.965 1 92.06 58 TRP B N 1
ATOM 1477 C CA . TRP B 1 58 ? -5.641 -23.219 -2.697 1 92.06 58 TRP B CA 1
ATOM 1478 C C . TRP B 1 58 ? -6.539 -23.547 -3.883 1 92.06 58 TRP B C 1
ATOM 1480 O O . TRP B 1 58 ? -7.645 -24.062 -3.705 1 92.06 58 TRP B O 1
ATOM 1490 N N . PHE B 1 59 ? -6.16 -23.297 -5.07 1 91.19 59 PHE B N 1
ATOM 1491 C CA . PHE B 1 59 ? -6.938 -23.578 -6.273 1 91.19 59 PHE B CA 1
ATOM 1492 C C . PHE B 1 59 ? -7.051 -25.078 -6.516 1 91.19 59 PHE B C 1
ATOM 1494 O O . PHE B 1 59 ? -8.062 -25.547 -7.035 1 91.19 59 PHE B O 1
ATOM 1501 N N . CYS B 1 60 ? -6.008 -25.781 -6.168 1 87.12 60 CYS B N 1
ATOM 1502 C CA . CYS B 1 60 ? -5.957 -27.203 -6.488 1 87.12 60 CYS B CA 1
ATOM 1503 C C . CYS B 1 60 ? -6.711 -28.031 -5.445 1 87.12 60 CYS B C 1
ATOM 1505 O O . CYS B 1 60 ? -7.172 -29.141 -5.734 1 87.12 60 CYS B O 1
ATOM 1507 N N . ARG B 1 61 ? -6.672 -27.625 -4.25 1 77.88 61 ARG B N 1
ATOM 1508 C CA . ARG B 1 61 ? -7.285 -28.375 -3.166 1 77.88 61 ARG B CA 1
ATOM 1509 C C . ARG B 1 61 ? -8.781 -28.109 -3.09 1 77.88 61 ARG B C 1
ATOM 1511 O O . ARG B 1 61 ? -9.539 -28.938 -2.564 1 77.88 61 ARG B O 1
ATOM 1518 N N . SER B 1 62 ? -9.18 -26.969 -3.328 1 63.88 62 SER B N 1
ATOM 1519 C CA . SER B 1 62 ? -10.578 -26.609 -3.096 1 63.88 62 SER B CA 1
ATOM 1520 C C . SER B 1 62 ? -11.445 -26.984 -4.289 1 63.88 62 SER B C 1
ATOM 1522 O O . SER B 1 62 ? -10.992 -26.953 -5.434 1 63.88 62 SER B O 1
ATOM 1524 N N . LYS B 1 63 ? -12.43 -27.984 -3.936 1 64.25 63 LYS B N 1
ATOM 1525 C CA . LYS B 1 63 ? -13.492 -28.219 -4.902 1 64.25 63 LYS B CA 1
ATOM 1526 C C . LYS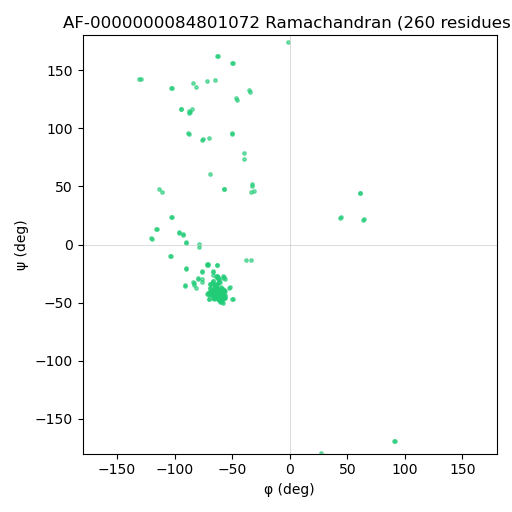 B 1 63 ? -14.453 -27.031 -4.965 1 64.25 63 LYS B C 1
ATOM 1528 O O . LYS B 1 63 ? -14.945 -26.562 -3.936 1 64.25 63 LYS B O 1
ATOM 1533 N N . GLY B 1 64 ? -14.109 -26.141 -5.902 1 65.19 64 GLY B N 1
ATOM 1534 C CA . GLY B 1 64 ? -14.992 -25 -6.129 1 65.19 64 GLY B CA 1
ATOM 1535 C C . GLY B 1 64 ? -16.234 -25.016 -5.258 1 65.19 64 GLY B C 1
ATOM 1536 O O . GLY B 1 64 ? -16.344 -25.844 -4.336 1 65.19 64 GLY B O 1
ATOM 1537 N N . PRO B 1 65 ? -17 -24.234 -5.184 1 75.69 65 PRO B N 1
ATOM 1538 C CA . PRO B 1 65 ? -16.859 -22.969 -5.902 1 75.69 65 PRO B CA 1
ATOM 1539 C C . PRO B 1 65 ? -15.773 -22.062 -5.305 1 75.69 65 PRO B C 1
ATOM 1541 O O . PRO B 1 65 ? -15.516 -22.125 -4.098 1 75.69 65 PRO B O 1
ATOM 1544 N N . TYR B 1 66 ? -15.023 -21.391 -6.113 1 80.25 66 TYR B N 1
ATOM 1545 C CA . TYR B 1 66 ? -14 -20.422 -5.715 1 80.25 66 TYR B CA 1
ATOM 1546 C C . TYR B 1 66 ? -14.602 -19.031 -5.547 1 80.25 66 TYR B C 1
ATOM 1548 O O . TYR B 1 66 ? -15.133 -18.453 -6.504 1 80.25 66 TYR B O 1
ATOM 1556 N N . PHE B 1 67 ? -14.57 -18.578 -4.355 1 86.88 67 PHE B N 1
ATOM 1557 C CA . PHE B 1 67 ? -15.117 -17.25 -4.098 1 86.88 67 PHE B CA 1
ATOM 1558 C C . PHE B 1 67 ? -13.992 -16.219 -3.928 1 86.88 67 PHE B C 1
ATOM 1560 O O . PHE B 1 67 ? -12.977 -16.516 -3.295 1 86.88 67 PHE B O 1
ATOM 1567 N N . PHE B 1 68 ? -14.227 -15.188 -4.562 1 93.12 68 PHE B N 1
ATOM 1568 C CA . PHE B 1 68 ? -13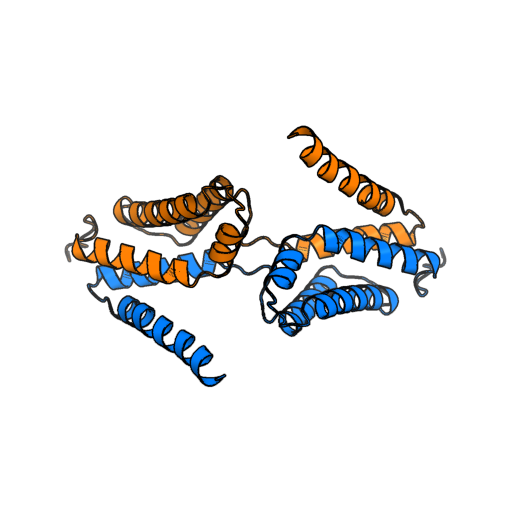.305 -14.062 -4.523 1 93.12 68 PHE B CA 1
ATOM 1569 C C . PHE B 1 68 ? -12.945 -13.711 -3.084 1 93.12 68 PHE B C 1
ATOM 1571 O O . PHE B 1 68 ? -11.766 -13.562 -2.754 1 93.12 68 PHE B O 1
ATOM 1578 N N . GLU B 1 69 ? -13.93 -13.625 -2.191 1 92.12 69 GLU B N 1
ATOM 1579 C CA . GLU B 1 69 ? -13.727 -13.219 -0.806 1 92.12 69 GLU B CA 1
ATOM 1580 C C . GLU B 1 69 ? -12.859 -14.227 -0.052 1 92.12 69 GLU B C 1
ATOM 1582 O O . GLU B 1 69 ? -12.055 -13.844 0.801 1 92.12 69 GLU B O 1
ATOM 1587 N N . ASP B 1 70 ? -13.047 -15.5 -0.439 1 92.5 70 ASP B N 1
ATOM 1588 C CA . ASP B 1 70 ? -12.25 -16.531 0.221 1 92.5 70 ASP B CA 1
ATOM 1589 C C . ASP B 1 70 ? -10.781 -16.438 -0.167 1 92.5 70 ASP B C 1
ATOM 1591 O O . ASP B 1 70 ? -9.898 -16.594 0.677 1 92.5 70 ASP B O 1
ATOM 1595 N N . LEU B 1 71 ? -10.586 -16.172 -1.426 1 94.25 71 LEU B N 1
ATOM 1596 C CA . LEU B 1 71 ? -9.219 -16.031 -1.897 1 94.25 71 LEU B CA 1
ATOM 1597 C C . LEU B 1 71 ? -8.555 -14.797 -1.275 1 94.25 71 LEU B C 1
ATOM 1599 O O . LEU B 1 71 ? -7.422 -14.875 -0.799 1 94.25 71 LEU B O 1
ATOM 1603 N N . VAL B 1 72 ? -9.305 -13.75 -1.219 1 93 72 VAL B N 1
ATOM 1604 C CA . VAL B 1 72 ? -8.773 -12.516 -0.641 1 93 72 VAL B CA 1
ATOM 1605 C C . VAL B 1 72 ? -8.414 -12.742 0.825 1 93 72 VAL B C 1
ATOM 1607 O O . VAL B 1 72 ? -7.328 -12.359 1.272 1 93 72 VAL B O 1
ATOM 1610 N N . ASP B 1 73 ? -9.281 -13.336 1.535 1 92.44 73 ASP B N 1
ATOM 1611 C CA . ASP B 1 73 ? -9.047 -13.602 2.951 1 92.44 73 ASP B CA 1
ATOM 1612 C C . ASP B 1 73 ? -7.785 -14.445 3.15 1 92.44 73 ASP B C 1
ATOM 1614 O O . ASP B 1 73 ? -6.961 -14.148 4.02 1 92.44 73 ASP B O 1
ATOM 1618 N N . MET B 1 74 ? -7.711 -15.484 2.354 1 93.38 74 MET B N 1
ATOM 1619 C CA . MET B 1 74 ? -6.547 -16.359 2.443 1 93.38 74 MET B CA 1
ATOM 1620 C C . MET B 1 74 ? -5.266 -15.586 2.123 1 93.38 74 MET B C 1
ATOM 1622 O O . MET B 1 74 ? -4.27 -15.711 2.834 1 93.38 74 MET B O 1
ATOM 1626 N N . MET B 1 75 ? -5.301 -14.836 1.089 1 94.69 75 MET B N 1
ATOM 1627 C CA . MET B 1 75 ? -4.129 -14.062 0.687 1 94.69 75 MET B CA 1
ATOM 1628 C C . MET B 1 75 ? -3.742 -13.062 1.768 1 94.69 75 MET B C 1
ATOM 1630 O O . MET B 1 75 ? -2.572 -12.961 2.139 1 94.69 75 MET B O 1
ATOM 1634 N N . GLU B 1 76 ? -4.695 -12.344 2.26 1 90.88 76 GLU B N 1
ATOM 1635 C CA . GLU B 1 76 ? -4.426 -11.359 3.301 1 90.88 76 GLU B CA 1
ATOM 1636 C C . GLU B 1 76 ? -3.83 -12.016 4.543 1 90.88 76 GLU B C 1
ATOM 1638 O O . GLU B 1 76 ? -2.898 -11.484 5.148 1 90.88 76 GLU B O 1
ATOM 1643 N N . ASP B 1 77 ? -4.352 -13.141 4.93 1 92.25 77 ASP B N 1
ATOM 1644 C CA . ASP B 1 77 ? -3.836 -13.883 6.078 1 92.25 77 ASP B CA 1
ATOM 1645 C C . ASP B 1 77 ? -2.371 -14.258 5.871 1 92.25 77 ASP B C 1
ATOM 1647 O O . ASP B 1 77 ? -1.537 -14.047 6.754 1 92.25 77 ASP B O 1
ATOM 1651 N N . LYS B 1 78 ? -2.055 -14.766 4.668 1 94.12 78 LYS B N 1
ATOM 1652 C CA . LYS B 1 78 ? -0.689 -15.188 4.371 1 94.12 78 LYS B CA 1
ATOM 1653 C C . LYS B 1 78 ? 0.258 -13.992 4.316 1 94.12 78 LYS B C 1
ATOM 1655 O O . LYS B 1 78 ? 1.39 -14.07 4.801 1 94.12 78 LYS B O 1
ATOM 1660 N N . ILE B 1 79 ? -0.254 -12.961 3.764 1 92.44 79 ILE B N 1
ATOM 1661 C CA . ILE B 1 79 ? 0.566 -11.766 3.617 1 92.44 79 ILE B CA 1
ATOM 1662 C C . ILE B 1 79 ? 0.898 -11.195 4.992 1 92.44 79 ILE B C 1
ATOM 1664 O O . ILE B 1 79 ? 2.053 -10.859 5.273 1 92.44 79 ILE B O 1
ATOM 1668 N N . VAL B 1 80 ? -0.066 -11.102 5.848 1 88.88 80 VAL B N 1
ATOM 1669 C CA . VAL B 1 80 ? 0.147 -10.562 7.188 1 88.88 80 VAL B CA 1
ATOM 1670 C C . VAL B 1 80 ? 1.15 -11.438 7.938 1 88.88 80 VAL B C 1
ATOM 1672 O O . VAL B 1 80 ? 2.066 -10.922 8.586 1 88.88 80 VAL B O 1
ATOM 1675 N N . LYS B 1 81 ? 1.012 -12.703 7.836 1 92.19 81 LYS B N 1
ATOM 1676 C CA . LYS B 1 81 ? 1.888 -13.641 8.531 1 92.19 81 LYS B CA 1
ATOM 1677 C C . LYS B 1 81 ? 3.305 -13.586 7.973 1 92.19 81 LYS B C 1
ATOM 1679 O O . LYS B 1 81 ? 4.281 -13.688 8.727 1 92.19 81 LYS B O 1
ATOM 1684 N N . SER B 1 82 ? 3.463 -13.352 6.738 1 92 82 SER B N 1
ATOM 1685 C CA . SER B 1 82 ? 4.754 -13.445 6.066 1 92 82 SER B CA 1
ATOM 1686 C C . SER B 1 82 ? 5.48 -12.102 6.086 1 92 82 SER B C 1
ATOM 1688 O O . SER B 1 82 ? 6.707 -12.055 6.211 1 92 82 SER B O 1
ATOM 1690 N N . PHE B 1 83 ? 4.766 -11.062 5.988 1 88.19 83 PHE B N 1
ATOM 1691 C CA . PHE B 1 83 ? 5.406 -9.766 5.793 1 88.19 83 PHE B CA 1
ATOM 1692 C C . PHE B 1 83 ? 5.07 -8.82 6.938 1 88.19 83 PHE B C 1
ATOM 1694 O O . PHE B 1 83 ? 5.574 -7.699 6.992 1 88.19 83 PHE B O 1
ATOM 1701 N N . ASN B 1 84 ? 4.426 -9.344 7.828 1 74.12 84 ASN B N 1
ATOM 1702 C CA . ASN B 1 84 ? 4.02 -8.523 8.961 1 74.12 84 ASN B CA 1
ATOM 1703 C C . ASN B 1 84 ? 3.492 -7.164 8.516 1 74.12 84 ASN B C 1
ATOM 1705 O O . ASN B 1 84 ? 3.807 -6.141 9.117 1 74.12 84 ASN B O 1
ATOM 1709 N N . ALA B 1 85 ? 3.059 -7.09 7.34 1 66.12 85 ALA B N 1
ATOM 1710 C CA . ALA B 1 85 ? 2.607 -5.836 6.738 1 66.12 85 ALA B CA 1
ATOM 1711 C C . ALA B 1 85 ? 1.222 -5.992 6.121 1 66.12 85 ALA B C 1
ATOM 1713 O O . ALA B 1 85 ? 0.785 -7.109 5.832 1 66.12 85 ALA B O 1
ATOM 1714 N N . ASP B 1 86 ? 0.454 -4.965 6.258 1 65.75 86 ASP B N 1
ATOM 1715 C CA . ASP B 1 86 ? -0.726 -4.879 5.402 1 65.75 86 ASP B CA 1
ATOM 1716 C C . ASP B 1 86 ? -0.402 -4.176 4.09 1 65.75 86 ASP B C 1
ATOM 1718 O O . ASP B 1 86 ? -0.319 -2.947 4.039 1 65.75 86 ASP B O 1
ATOM 1722 N N . LEU B 1 87 ? -0.114 -4.992 3.086 1 66.56 87 LEU B N 1
ATOM 1723 C CA . LEU B 1 87 ? 0.274 -4.453 1.787 1 66.56 87 LEU B CA 1
ATOM 1724 C C . LEU B 1 87 ? -0.808 -3.531 1.236 1 66.56 87 LEU B C 1
ATOM 1726 O O . LEU B 1 87 ? -0.524 -2.658 0.413 1 66.56 87 LEU B O 1
ATOM 1730 N N . ASP B 1 88 ? -2.102 -3.678 1.542 1 63.22 88 ASP B N 1
ATOM 1731 C CA . ASP B 1 88 ? -3.225 -2.883 1.055 1 63.22 88 ASP B CA 1
ATOM 1732 C C . ASP B 1 88 ? -3.828 -2.039 2.176 1 63.22 88 ASP B C 1
ATOM 1734 O O . ASP B 1 88 ? -5.047 -1.867 2.244 1 63.22 88 ASP B O 1
ATOM 1738 N N . ASN B 1 89 ? -2.943 -1.465 2.865 1 67 89 ASN B N 1
ATOM 1739 C CA . ASN B 1 89 ? -3.508 -0.828 4.051 1 67 89 ASN B CA 1
ATOM 1740 C C . ASN B 1 89 ? -4.109 0.536 3.723 1 67 89 ASN B C 1
ATOM 1742 O O . ASN B 1 89 ? -3.762 1.145 2.709 1 67 89 ASN B O 1
ATOM 1746 N N . ASN B 1 90 ? -5.285 0.803 4.25 1 76.75 90 ASN B N 1
ATOM 1747 C CA . ASN B 1 90 ? -5.941 2.105 4.273 1 76.75 90 ASN B CA 1
ATOM 1748 C C . ASN B 1 90 ? -5.07 3.16 4.949 1 76.75 90 ASN B C 1
ATOM 1750 O O . ASN B 1 90 ? -5.547 3.918 5.797 1 76.75 90 ASN B O 1
ATOM 1754 N N . SER B 1 91 ? -3.785 3.166 4.512 1 82.69 91 SER B N 1
ATOM 1755 C CA . SER B 1 91 ? -2.809 4.008 5.195 1 82.69 91 SER B CA 1
ATOM 1756 C C . SER B 1 91 ? -3.162 5.484 5.062 1 82.69 91 SER B C 1
ATOM 1758 O O . SER B 1 91 ? -2.961 6.266 5.996 1 82.69 91 SER B O 1
ATOM 1760 N N . VAL B 1 92 ? -3.723 5.883 3.943 1 89.5 92 VAL B N 1
ATOM 1761 C CA . VAL B 1 92 ? -4.078 7.281 3.732 1 89.5 92 VAL B CA 1
ATOM 1762 C C . VAL B 1 92 ? -5.184 7.688 4.707 1 89.5 92 VAL B C 1
ATOM 1764 O O . VAL B 1 92 ? -5.125 8.766 5.305 1 89.5 92 VAL B O 1
ATOM 1767 N N . GLN B 1 93 ? -6.145 6.824 4.867 1 90.5 93 GLN B N 1
ATOM 1768 C CA . GLN B 1 93 ? -7.242 7.098 5.789 1 90.5 93 GLN B CA 1
ATOM 1769 C C . GLN B 1 93 ? -6.742 7.188 7.23 1 90.5 93 GLN B C 1
ATOM 1771 O O . GLN B 1 93 ? -7.168 8.062 7.988 1 90.5 93 GLN B O 1
ATOM 1776 N N . ASP B 1 94 ? -5.867 6.344 7.578 1 90 94 ASP B N 1
ATOM 1777 C CA . ASP B 1 94 ? -5.309 6.355 8.93 1 90 94 ASP B CA 1
ATOM 1778 C C . ASP B 1 94 ? -4.559 7.656 9.203 1 90 94 ASP B C 1
ATOM 1780 O O . ASP B 1 94 ? -4.73 8.266 10.258 1 90 94 ASP B O 1
ATOM 1784 N N . VAL B 1 95 ? -3.76 8.055 8.234 1 94 95 VAL B N 1
ATOM 1785 C CA . VAL B 1 95 ? -2.99 9.281 8.383 1 94 95 VAL B CA 1
ATOM 1786 C C . VAL B 1 95 ? -3.936 10.484 8.43 1 94 95 VAL B C 1
ATOM 1788 O O . VAL B 1 95 ? -3.766 11.383 9.258 1 94 95 VAL B O 1
ATOM 1791 N N . ALA B 1 96 ? -4.922 10.484 7.586 1 95 96 ALA B N 1
ATOM 1792 C CA . ALA B 1 96 ? -5.906 11.562 7.586 1 95 96 ALA B CA 1
ATOM 1793 C C . ALA B 1 96 ? -6.594 11.68 8.945 1 95 96 ALA B C 1
ATOM 1795 O O . ALA B 1 96 ? -6.754 12.781 9.477 1 95 96 ALA B O 1
ATOM 1796 N N . ASP B 1 97 ? -6.984 10.531 9.477 1 94.94 97 ASP B N 1
ATOM 1797 C CA . ASP B 1 97 ? -7.633 10.492 10.781 1 94.94 97 ASP B CA 1
ATOM 1798 C C . ASP B 1 97 ? -6.719 11.055 11.867 1 94.94 97 ASP B C 1
ATOM 1800 O O . ASP B 1 97 ? -7.156 11.844 12.703 1 94.94 97 ASP B O 1
ATOM 1804 N N . GLN B 1 98 ? -5.516 10.594 11.852 1 95.5 98 GLN B N 1
ATOM 1805 C CA . GLN B 1 98 ? -4.535 11.055 12.828 1 95.5 98 GLN B CA 1
ATOM 1806 C C . GLN B 1 98 ? -4.328 12.57 12.727 1 95.5 98 GLN B C 1
ATOM 1808 O O . GLN B 1 98 ? -4.297 13.266 13.742 1 95.5 98 GLN B O 1
ATOM 1813 N N . LEU B 1 99 ? -4.199 13.117 11.539 1 96.38 99 LEU B N 1
ATOM 1814 C CA . LEU B 1 99 ? -3.949 14.539 11.328 1 96.38 99 LEU B CA 1
ATOM 1815 C C . LEU B 1 99 ? -5.172 15.375 11.719 1 96.38 99 LEU B C 1
ATOM 1817 O O . LEU B 1 99 ? -5.035 16.469 12.266 1 96.38 99 LEU B O 1
ATOM 1821 N N . LEU B 1 100 ? -6.348 14.859 11.43 1 94.44 100 LEU B N 1
ATOM 1822 C CA . LEU B 1 100 ? -7.562 15.547 11.852 1 94.44 100 LEU B CA 1
ATOM 1823 C C . LEU B 1 100 ? -7.637 15.641 13.367 1 94.44 100 LEU B C 1
ATOM 1825 O O . LEU B 1 100 ? -7.984 16.688 13.914 1 94.44 100 LEU B O 1
ATOM 1829 N N . PHE B 1 101 ? -7.328 14.5 14 1 94.75 101 PHE B N 1
ATOM 1830 C CA . PHE B 1 101 ? -7.312 14.469 15.453 1 94.75 101 PHE B CA 1
ATOM 1831 C C . PHE B 1 101 ? -6.324 15.484 16.016 1 94.75 101 PHE B C 1
ATOM 1833 O O . PHE B 1 101 ? -6.66 16.25 16.906 1 94.75 101 PHE B O 1
ATOM 1840 N N . ILE B 1 102 ? -5.129 15.477 15.523 1 94.69 102 ILE B N 1
ATOM 1841 C CA . ILE B 1 102 ? -4.09 16.391 15.992 1 94.69 102 ILE B CA 1
ATOM 1842 C C . ILE B 1 102 ? -4.527 17.828 15.766 1 94.69 102 ILE B C 1
ATOM 1844 O O . ILE B 1 102 ? -4.336 18.688 16.641 1 94.69 102 ILE B O 1
ATOM 1848 N N . HIS B 1 103 ? -5.102 18.109 14.586 1 92.5 103 HIS B N 1
ATOM 1849 C CA . HIS B 1 103 ? -5.594 19.453 14.289 1 92.5 103 HIS B CA 1
ATOM 1850 C C . HIS B 1 103 ? -6.625 19.891 15.32 1 92.5 103 HIS B C 1
ATOM 1852 O O . HIS B 1 103 ? -6.562 21.031 15.805 1 92.5 103 HIS B O 1
ATOM 1858 N N . GLU B 1 104 ? -7.527 19.031 15.641 1 89.88 104 GLU B N 1
ATOM 1859 C CA . GLU B 1 104 ? -8.555 19.359 16.625 1 89.88 104 GLU B CA 1
ATOM 1860 C C . GLU B 1 104 ? -7.941 19.656 18 1 89.88 104 GLU B C 1
ATOM 1862 O O . GLU B 1 104 ? -8.383 20.578 18.688 1 89.88 104 GLU B O 1
ATOM 1867 N N . GLN B 1 105 ? -6.945 18.906 18.359 1 92.19 105 GLN B N 1
ATOM 1868 C CA . GLN B 1 105 ? -6.25 19.141 19.609 1 92.19 105 GLN B CA 1
ATOM 1869 C C . GLN B 1 105 ? -5.527 20.484 19.609 1 92.19 105 GLN B C 1
ATOM 1871 O O . GLN B 1 105 ? -5.559 21.219 20.594 1 92.19 105 GLN B O 1
ATOM 1876 N N . CYS B 1 106 ? -4.945 20.828 18.516 1 90.75 106 CYS B N 1
ATOM 1877 C CA . CYS B 1 106 ? -4.23 22.094 18.391 1 90.75 106 CYS B CA 1
ATOM 1878 C C . CYS B 1 106 ? -5.184 23.266 18.516 1 90.75 106 CYS B C 1
ATOM 1880 O O . CYS B 1 106 ? -4.828 24.312 19.094 1 90.75 106 CYS B O 1
ATOM 1882 N N . LEU B 1 107 ? -6.375 23.141 18.016 1 85.62 107 LEU B N 1
ATOM 1883 C CA . LEU B 1 107 ? -7.375 24.203 18.109 1 85.62 107 LEU B CA 1
ATOM 1884 C C . LEU B 1 107 ? -7.738 24.484 19.562 1 85.62 107 LEU B C 1
ATOM 1886 O O . LEU B 1 107 ? -8.117 25.609 19.906 1 85.62 107 LEU B O 1
ATOM 1890 N N . GLN B 1 108 ? -7.586 23.484 20.344 1 89.5 108 GLN B N 1
ATOM 1891 C CA . GLN B 1 108 ? -7.875 23.609 21.766 1 89.5 108 GLN B CA 1
ATOM 1892 C C . GLN B 1 108 ? -6.602 23.891 22.562 1 89.5 108 GLN B C 1
ATOM 1894 O O . GLN B 1 108 ? -6.582 23.75 23.781 1 89.5 108 GLN B O 1
ATOM 1899 N N . SER B 1 109 ? -5.5 24.188 21.766 1 90.56 109 SER B N 1
ATOM 1900 C CA . SER B 1 109 ? -4.199 24.516 22.344 1 90.56 109 SER B CA 1
ATOM 1901 C C . SER B 1 109 ? -3.627 23.328 23.109 1 90.56 109 SER B C 1
ATOM 1903 O O . SER B 1 109 ? -2.967 23.516 24.141 1 90.56 109 SER B O 1
ATOM 1905 N N . ASN B 1 110 ? -4.082 22.188 22.797 1 92.69 110 ASN B N 1
ATOM 1906 C CA . ASN B 1 110 ? -3.498 20.953 23.297 1 92.69 110 ASN B CA 1
ATOM 1907 C C . ASN B 1 110 ? -2.479 20.375 22.328 1 92.69 110 ASN B C 1
ATOM 1909 O O . ASN B 1 110 ? -2.842 19.922 21.234 1 92.69 110 ASN B O 1
ATOM 1913 N N . TYR B 1 111 ? -1.189 20.266 22.703 1 92.88 111 TYR B N 1
ATOM 1914 C CA . TYR B 1 111 ? -0.128 19.828 21.797 1 92.88 111 TYR B CA 1
ATOM 1915 C C . TYR B 1 111 ? 0.471 18.516 22.25 1 92.88 111 TYR B C 1
ATOM 1917 O O . TYR B 1 111 ? 1.493 18.062 21.719 1 92.88 111 TYR B O 1
ATOM 1925 N N . SER B 1 112 ? -0.223 17.875 23.172 1 92.81 112 SER B N 1
ATOM 1926 C CA . SER B 1 112 ? 0.262 16.625 23.766 1 92.81 112 SER B CA 1
ATOM 1927 C C . SER B 1 112 ? 0.466 15.562 22.703 1 92.81 112 SER B C 1
ATOM 1929 O O . SER B 1 112 ? 1.45 14.82 22.734 1 92.81 112 SER B O 1
ATOM 1931 N N . PRO B 1 113 ? -0.427 15.484 21.734 1 92.31 113 PRO B N 1
ATOM 1932 C CA . PRO B 1 113 ? -0.199 14.453 20.719 1 92.31 113 PRO B CA 1
ATOM 1933 C C . PRO B 1 113 ? 1.114 14.648 19.953 1 92.31 113 PRO B C 1
ATOM 1935 O O . PRO B 1 113 ? 1.754 13.672 19.562 1 92.31 113 PRO B O 1
ATOM 1938 N N . ILE B 1 114 ? 1.494 15.805 19.781 1 92.75 114 ILE B N 1
ATOM 1939 C CA . ILE B 1 114 ? 2.732 16.109 19.078 1 92.75 114 ILE B CA 1
ATOM 1940 C C . ILE B 1 114 ? 3.932 15.719 19.938 1 92.75 114 ILE B C 1
ATOM 1942 O O . ILE B 1 114 ? 4.906 15.164 19.422 1 92.75 114 ILE B O 1
ATOM 1946 N N . GLU B 1 115 ? 3.824 16.016 21.203 1 92.12 115 GLU B N 1
ATOM 1947 C CA . GLU B 1 115 ? 4.879 15.617 22.125 1 92.12 115 GLU B CA 1
ATOM 1948 C C . GLU B 1 115 ? 5.055 14.102 22.125 1 92.12 115 GLU B C 1
ATOM 1950 O O . GLU B 1 115 ? 6.184 13.602 22.188 1 92.12 115 GLU B O 1
ATOM 1955 N N . LYS B 1 116 ? 3.967 13.445 22.016 1 91.31 116 LYS B N 1
ATOM 1956 C CA . LYS B 1 116 ? 4.016 11.992 21.984 1 91.31 116 LYS B CA 1
ATOM 1957 C C . LYS B 1 116 ? 4.715 11.492 20.719 1 91.31 116 LYS B C 1
ATOM 1959 O O . LYS B 1 116 ? 5.477 10.523 20.766 1 91.31 116 LYS B O 1
ATOM 1964 N N . LEU B 1 117 ? 4.461 12.102 19.594 1 91.31 117 LEU B N 1
ATOM 1965 C CA . LEU B 1 117 ? 5.094 11.742 18.328 1 91.31 117 LEU B CA 1
ATOM 1966 C C . LEU B 1 117 ? 6.602 11.961 18.391 1 91.31 117 LEU B C 1
ATOM 1968 O O . LEU B 1 117 ? 7.371 11.172 17.844 1 91.31 117 LEU B O 1
ATOM 1972 N N . LYS B 1 118 ? 7 13.031 19.047 1 90.25 118 LYS B N 1
ATOM 1973 C CA . LYS B 1 118 ? 8.414 13.367 19.172 1 90.25 118 LYS B CA 1
ATOM 1974 C C . LYS B 1 118 ? 9.156 12.336 20.016 1 90.25 118 LYS B C 1
ATOM 1976 O O . LYS B 1 118 ? 10.32 12.039 19.75 1 90.25 118 LYS B O 1
ATOM 1981 N N . ASN B 1 119 ? 8.445 11.812 20.922 1 85.5 119 ASN B N 1
ATOM 1982 C CA . ASN B 1 119 ? 9.07 10.914 21.891 1 85.5 119 ASN B CA 1
ATOM 1983 C C . ASN B 1 119 ? 9.023 9.461 21.406 1 85.5 119 ASN B C 1
ATOM 1985 O O . ASN B 1 119 ? 9.711 8.602 21.953 1 85.5 119 ASN B O 1
ATOM 1989 N N . SER B 1 120 ? 8.195 9.156 20.547 1 73.25 120 SER B N 1
ATOM 1990 C CA . SER B 1 120 ? 8.125 7.793 20.016 1 73.25 120 SER B CA 1
ATOM 1991 C C . SER B 1 120 ? 9.328 7.484 19.141 1 73.25 120 SER B C 1
ATOM 1993 O O . SER B 1 120 ? 9.742 6.328 19.016 1 73.25 120 SER B O 1
ATOM 1995 N N . HIS B 1 121 ? 9.875 8.25 18.234 1 58.5 121 HIS B N 1
ATOM 1996 C CA . HIS B 1 121 ? 11.039 7.992 17.391 1 58.5 121 HIS B CA 1
ATOM 1997 C C . HIS B 1 121 ? 12.242 7.562 18.234 1 58.5 121 HIS B C 1
ATOM 1999 O O . HIS B 1 121 ? 13.102 6.82 17.766 1 58.5 121 HIS B O 1
ATOM 2005 N N . VAL B 1 122 ? 12.414 8.133 19.422 1 49.06 122 VAL B N 1
ATOM 2006 C CA . VAL B 1 122 ? 13.602 7.875 20.219 1 49.06 122 VAL B CA 1
ATOM 2007 C C . VAL B 1 122 ? 13.672 6.395 20.594 1 49.06 122 VAL B C 1
ATOM 2009 O O . VAL B 1 122 ? 14.758 5.824 20.703 1 49.06 122 VAL B O 1
ATOM 2012 N N . GLN B 1 123 ? 12.555 5.82 20.703 1 42.5 123 GLN B N 1
ATOM 2013 C CA . GLN B 1 123 ? 12.727 4.457 21.188 1 42.5 123 GLN B CA 1
ATOM 2014 C C . GLN B 1 123 ? 13.141 3.521 20.062 1 42.5 123 GLN B C 1
ATOM 2016 O O . GLN B 1 123 ? 13.75 2.477 20.297 1 42.5 123 GLN B O 1
ATOM 2021 N N . GLU B 1 124 ? 12.758 3.803 18.906 1 39.97 124 GLU B N 1
ATOM 2022 C CA . GLU B 1 124 ? 13.125 2.799 17.922 1 39.97 124 GLU B CA 1
ATOM 2023 C C . GLU B 1 124 ? 14.625 2.814 17.641 1 39.97 124 GLU B C 1
ATOM 2025 O O . GLU B 1 124 ? 15.211 1.78 17.312 1 39.97 124 GLU B O 1
ATOM 2030 N N . ASN B 1 125 ? 15.297 3.865 17.516 1 38.84 125 ASN B N 1
ATOM 2031 C CA . ASN B 1 125 ? 16.75 3.809 17.375 1 38.84 125 ASN B CA 1
ATOM 2032 C C . ASN B 1 125 ? 17.406 3.088 18.547 1 38.84 125 ASN B C 1
ATOM 2034 O O . ASN B 1 125 ? 18.594 2.783 18.5 1 38.84 125 ASN B O 1
ATOM 2038 N N . ASP B 1 126 ? 16.844 3.09 19.672 1 38.56 126 ASP B N 1
ATOM 2039 C CA . ASP B 1 126 ? 17.547 2.383 20.734 1 38.56 126 ASP B CA 1
ATOM 2040 C C . ASP B 1 126 ? 17.5 0.873 20.516 1 38.56 126 ASP B C 1
ATOM 2042 O O . ASP B 1 126 ? 18.281 0.129 21.109 1 38.56 126 ASP B O 1
ATOM 2046 N N . VAL B 1 127 ? 16.688 0.414 19.75 1 36.81 127 VAL B N 1
ATOM 2047 C CA . VAL B 1 127 ? 16.75 -1.028 19.547 1 36.81 127 VAL B CA 1
ATOM 2048 C C . VAL B 1 127 ? 17.922 -1.375 18.641 1 36.81 127 VAL B C 1
ATOM 2050 O O . VAL B 1 127 ? 18.375 -2.518 18.609 1 36.81 127 VAL B O 1
ATOM 2053 N N . SER B 1 128 ? 18.391 -0.632 17.672 1 37.06 128 SER B N 1
ATOM 2054 C CA . SER B 1 128 ? 19.594 -1.031 16.953 1 37.06 128 SER B CA 1
ATOM 2055 C C . SER B 1 128 ? 20.797 -1.042 17.891 1 37.06 128 SER B C 1
ATOM 2057 O O . SER B 1 128 ? 21.875 -1.539 17.516 1 37.06 128 SER B O 1
ATOM 2059 N N . GLN B 1 129 ? 20.844 -0.289 18.906 1 34.69 129 GLN B N 1
ATOM 2060 C CA . GLN B 1 129 ? 22.047 -0.387 19.703 1 34.69 129 GLN B CA 1
ATOM 2061 C C . GLN B 1 129 ? 22.094 -1.7 20.484 1 34.69 129 GLN B C 1
ATOM 2063 O O . GLN B 1 129 ? 23.109 -2.029 21.094 1 34.69 129 GLN B O 1
ATOM 2068 N N . ARG B 1 130 ? 21.141 -2.371 20.672 1 31.22 130 ARG B N 1
ATOM 2069 C CA . ARG B 1 130 ? 21.375 -3.566 21.469 1 31.22 130 ARG B CA 1
ATOM 2070 C C . ARG B 1 130 ? 22.062 -4.652 20.641 1 31.22 130 ARG B C 1
ATOM 2072 O O . ARG B 1 130 ? 22.453 -5.688 21.172 1 31.22 130 ARG B O 1
ATOM 2079 N N . ARG B 1 131 ? 21.953 -4.641 19.328 1 28.48 131 ARG B N 1
ATOM 2080 C CA . ARG B 1 131 ? 22.625 -5.77 18.688 1 28.48 131 ARG B CA 1
ATOM 2081 C C . ARG B 1 131 ? 24.125 -5.539 18.594 1 28.48 131 ARG B C 1
ATOM 2083 O O . ARG B 1 131 ? 24.844 -6.332 17.984 1 28.48 131 ARG B O 1
ATOM 2090 N N . GLN B 1 132 ? 24.578 -4.469 19 1 22.95 132 GLN B N 1
ATOM 2091 C CA . GLN B 1 132 ? 25.984 -4.758 19.234 1 22.95 132 GLN B CA 1
ATOM 2092 C C . GLN B 1 132 ? 26.219 -5.352 20.609 1 22.95 132 GLN B C 1
ATOM 2094 O O . GLN B 1 132 ? 25.562 -4.945 21.578 1 22.95 132 GLN B O 1
#

InterPro domains:
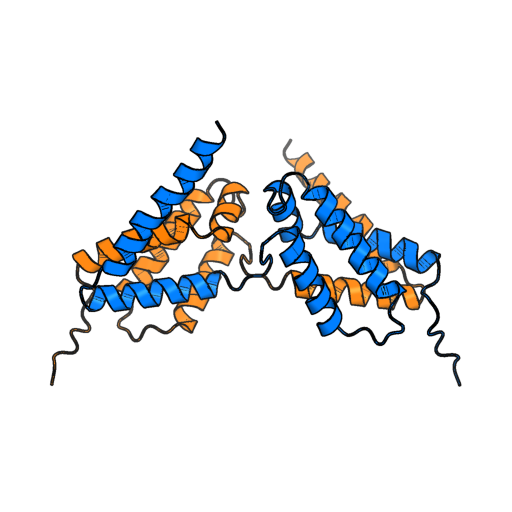  IPR019398 Pre-rRNA-processing protein TSR2 [PF10273] (18-97)
  IPR019398 Pre-rRNA-processing protein TSR2 [PTHR21250] (1-132)

Radius of gyration: 23.33 Å; Cα contacts (8 Å, |Δi|>4): 229; chains: 2; bounding box: 52×67×49 Å

Solvent-accessible surface area (backbone atoms only — not comparable to full-atom values): 14830 Å² total; per-residue (Å²): 129,75,81,75,79,68,60,68,66,52,71,66,39,47,54,51,49,50,52,39,48,53,56,52,51,74,65,33,59,66,60,48,48,40,35,76,69,32,49,36,37,97,51,15,60,59,44,51,54,48,49,49,50,51,53,50,46,51,64,49,68,48,67,57,86,83,48,68,66,59,49,37,50,52,50,51,52,51,41,34,72,47,28,72,40,69,81,49,34,63,53,60,55,52,48,43,51,52,51,51,51,49,51,54,34,32,75,70,72,40,59,62,68,47,54,50,56,65,57,53,59,61,55,58,64,54,59,65,58,62,77,104,131,75,78,74,81,72,60,68,66,51,71,66,39,48,54,49,49,50,51,39,49,54,54,51,52,74,64,33,60,66,59,50,48,41,36,75,68,31,48,37,37,96,50,14,60,58,45,52,53,50,50,50,50,50,54,50,47,51,64,52,66,49,67,60,85,82,48,70,68,57,49,37,51,52,49,52,54,50,42,34,72,46,27,72,40,70,80,49,32,62,52,60,56,52,51,43,51,51,51,52,52,48,50,56,32,32,75,70,73,40,58,62,69,46,54,50,56,64,57,53,60,60,57,59,64,54,58,65,58,62,77,102

Organism: Brachypodium distachyon (NCBI:txid15368)

Secondary structure (DSSP, 8-state):
------S---HHHHHHHHHHHHHHHHH-HHHHHHHHTTTTGGGHHHHHHHHHHHHHHHHHH--S---HHHHHHHHHHHHHHHHSS-TT--HHHHHHHHHHHHHHHHHTT--HHHHHHHHHHHHHHHHHGGG-/------S---HHHHHHHHHHHHHHHHH-HHHHHHHHTTTT-TTHHHHHHHHHHHHHHHHHH--S---HHHHHHHHHHHHHHHHSS-TT--HHHHHHHHHHHHHHHHHTT--HHHHHHHHHHHHHHHHHTTT-

Foldseek 3Di:
DPPPCLAFDDPVRLVVLLVVLVVVCVVPVLLVVLLVVQLLHPCSVVLSNVLSVVLSCVSRVDSDPDDPVVSVVSSQVSCCVRRVDRSPDPVVVVVVVVVVVCVVCVVVVHNVVVVVVVVVVVPVVVVVVVVD/DPPPVLAFDDPVRLVVLLVVLVVVCVVVVLLVVLLVVQLLHPCSVVLSNVLSVVLSCVSRVDSDPDDPVVSVVSSQVSCCVRRVDRSPDPVVVVVVVVVVVCVVCVVVVHNVVVVVVVPVVVVVVVVVVVVD

Sequence (264 aa):
MAASNSGPISAEARAALGEAIRLVFARWTTLQVAVENEWGGRDSRAKADQFGESILSWFCRSKGPYFFEDLVDMMEDKIVKSFNADLDNNSVQDVADQLLFIHEQCLQSNYSPIEKLKNSHVQENDVSQRRQMAASNSGPISAEARAALGEAIRLVFARWTTLQVAVENEWGGRDSRAKADQFGESILSWFCRSKGPYFFEDLVDMMEDKIVKSFNADLDNNSVQDVADQLLFIHEQCLQSNYSPIEKLKNSHVQENDVSQRRQ

pLDDT: mean 81.98, std 19.57, range [22.56, 97.75]

Nearest PDB structures (foldseek):
  6g04-assembly1_A  TM=5.194E-01  e=6.872E-03  Saccharomyces cerevisiae S288C
  6g04-assembly1_A  TM=5.442E-01  e=9.240E-03  Saccharomyces cerevisiae S288C
  5xtr-assembly2_B  TM=3.674E-01  e=8.591E+00  Autographa californica nucleopolyhedrovirus